Protein AF-A0A133YTW5-F1 (afdb_monomer_lite)

Foldseek 3Di:
DDDDDDDDDDDPPDPPPCDLVNQLQVQLVVPPFAKDCPDPDGWDWDDDQFKIKTAWIWGNWSSDTDTDHGIDIDGHHPDAWKWWKWKWFADPVDIDIDIDIDRDPDWDPDNPNPPDGMGMDTDDTDGDCVVVVVVVVVVVVVVVVVVVVVVVVVVVVVVVVVVVVVVVVVVVVVVVVVVVVVVVVPDVVVVVVVVVVVVVVVVVVVVVVVVVVVVVVVVVVVVVVVVVVVVVVVVVVVVVVVVVVVPDPPPDDDPDDDDDFDWDWDFDQDPNDTDIDTDGPVVVVVVVVVPVPD

Radius of gyration: 87.46 Å; chains: 1; bounding box: 164×57×225 Å

Secondary structure (DSSP, 8-state):
-PPPP------TT------HHHHHHHHHHHS-SEE-SSSSS--EEEE-SSEEEEEEEEEEETTEEEEEEEEEEEE----S-EEEEEEEE--SS--EEEEEEES-----B--TTTT--EEEEEEEEE--THHHHHHHHHHHHHHHHHHHHHHHHHHHHHHHHHHHHHHHHHHHHHHHHHHHHHHHH--HHHHHHHHHHHHHHHHHHHHHHHHHHHHHHHHHHHHHHHHHHHHHHHHHHHHHHHHHHHT--S-S---S-SPS-PPEEEEEEETTEEEEEEE-HHHHHHHHHHTS--

Sequence (294 aa):
MALQPINIKVTDDVENYITAEMDAKIYSQLVSEGIAKDVGNACKVVIGENDIKIQNGLFNIGGYFASIKDFHSISKPVQNDFFVKAKFVKGVSQDEFTIYTDTNKDLVQQDLFNGGTIRELLIAEVRNKNEVTMKSVNLSLAEIRNALQSILEVENQRVKAEKERIEKEIERQKKIAEFDKLVKSFDGTKISQRLDDLKTDLRNDLDYLKKDLSDSIQSKMGDLETCFYKDLGTQETKLLALIGELCSDGTKPLDRPLGDDPTYYSLRKVDGKLCIINGTINELKEFTKTQQGG

Structure (mmCIF, N/CA/C/O backbone):
data_AF-A0A133YTW5-F1
#
_entry.id   AF-A0A133YTW5-F1
#
loop_
_atom_site.group_PDB
_atom_site.id
_atom_site.type_symbol
_atom_site.label_atom_id
_atom_site.label_alt_id
_atom_site.label_comp_id
_atom_site.label_asym_id
_atom_site.label_entity_id
_atom_site.label_seq_id
_atom_site.pdbx_PDB_ins_code
_atom_site.Cartn_x
_atom_site.Cartn_y
_atom_site.Cartn_z
_atom_site.occupancy
_atom_site.B_iso_or_equiv
_atom_site.auth_seq_id
_atom_site.auth_comp_id
_atom_site.auth_asym_id
_atom_site.auth_atom_id
_atom_site.pdbx_PDB_model_num
ATOM 1 N N . MET A 1 1 ? 22.720 -13.153 -90.777 1.00 42.84 1 MET A N 1
ATOM 2 C CA . MET A 1 1 ? 23.401 -11.962 -90.223 1.00 42.84 1 MET A CA 1
ATOM 3 C C . MET A 1 1 ? 24.779 -12.398 -89.763 1.00 42.84 1 MET A C 1
ATOM 5 O O . MET A 1 1 ? 24.852 -13.289 -88.930 1.00 42.84 1 MET A O 1
ATOM 9 N N . ALA A 1 2 ? 25.844 -11.867 -90.362 1.00 45.94 2 ALA A N 1
ATOM 10 C CA . ALA A 1 2 ? 27.210 -12.143 -89.920 1.00 45.94 2 ALA A CA 1
ATOM 11 C C . ALA A 1 2 ? 27.571 -11.169 -88.789 1.00 45.94 2 ALA A C 1
ATOM 13 O O . ALA A 1 2 ? 27.306 -9.974 -88.912 1.00 45.94 2 ALA A O 1
ATOM 14 N N . LEU A 1 3 ? 28.131 -11.678 -87.690 1.00 48.25 3 LEU A N 1
ATOM 15 C CA . LEU A 1 3 ? 28.648 -10.848 -86.602 1.00 48.25 3 LEU A CA 1
ATOM 16 C C . LEU A 1 3 ? 29.897 -10.112 -87.097 1.00 48.25 3 LEU A C 1
ATOM 18 O O . LEU A 1 3 ? 30.825 -10.742 -87.605 1.00 48.25 3 LEU A O 1
ATOM 22 N N . GLN A 1 4 ? 29.909 -8.785 -86.971 1.00 56.75 4 GLN A N 1
ATOM 23 C CA . GLN A 1 4 ? 31.112 -8.002 -87.235 1.00 56.75 4 GLN A CA 1
ATOM 24 C C . GLN A 1 4 ? 32.146 -8.235 -86.120 1.00 56.75 4 GLN A C 1
ATOM 26 O O . GLN A 1 4 ? 31.764 -8.286 -84.948 1.00 56.75 4 GLN A O 1
ATOM 31 N N . PRO A 1 5 ? 33.445 -8.350 -86.448 1.00 52.72 5 PRO A N 1
ATOM 32 C CA . PRO A 1 5 ? 34.494 -8.440 -85.441 1.00 52.72 5 PRO A CA 1
ATOM 33 C C . PRO A 1 5 ? 34.593 -7.138 -84.639 1.00 52.72 5 PRO A C 1
ATOM 35 O O . PRO A 1 5 ? 34.591 -6.047 -85.211 1.00 52.72 5 PRO A O 1
ATOM 38 N N . ILE A 1 6 ? 34.728 -7.253 -83.318 1.00 61.75 6 ILE A N 1
ATOM 39 C CA . ILE A 1 6 ? 35.086 -6.124 -82.455 1.00 61.75 6 ILE A CA 1
ATOM 40 C C . ILE A 1 6 ? 36.594 -5.905 -82.597 1.00 61.75 6 ILE A C 1
ATOM 42 O O . ILE A 1 6 ? 37.389 -6.731 -82.155 1.00 61.75 6 ILE A O 1
ATOM 46 N N . ASN A 1 7 ? 36.992 -4.789 -83.207 1.00 55.97 7 ASN A N 1
ATOM 47 C CA . ASN A 1 7 ? 38.388 -4.358 -83.216 1.00 55.97 7 ASN A CA 1
ATOM 48 C C . ASN A 1 7 ? 38.725 -3.729 -81.861 1.00 55.97 7 ASN A C 1
ATOM 50 O O . ASN A 1 7 ? 38.363 -2.584 -81.590 1.00 55.97 7 ASN A O 1
ATOM 54 N N . ILE A 1 8 ? 39.422 -4.483 -81.012 1.00 62.38 8 ILE A N 1
ATOM 55 C CA . ILE A 1 8 ? 39.991 -3.966 -79.767 1.00 62.38 8 ILE A CA 1
ATOM 56 C C . ILE A 1 8 ? 41.317 -3.296 -80.116 1.00 62.38 8 ILE A C 1
ATOM 58 O O . ILE A 1 8 ? 42.261 -3.948 -80.558 1.00 62.38 8 ILE A O 1
ATOM 62 N N . LYS A 1 9 ? 41.380 -1.976 -79.939 1.00 53.06 9 LYS A N 1
ATOM 63 C CA . LYS A 1 9 ? 42.610 -1.204 -80.101 1.00 53.06 9 LYS A CA 1
ATOM 64 C C . LYS A 1 9 ? 43.413 -1.339 -78.807 1.00 53.06 9 LYS A C 1
ATOM 66 O O . LYS 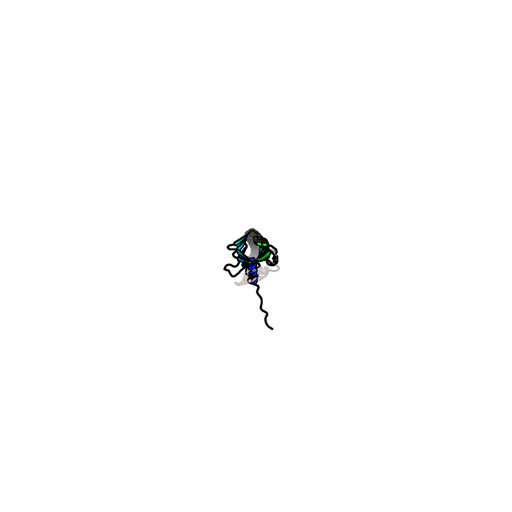A 1 9 ? 43.109 -0.663 -77.830 1.00 53.06 9 LYS A O 1
ATOM 71 N N . VAL A 1 10 ? 44.392 -2.237 -78.786 1.00 56.09 10 VAL A N 1
ATOM 72 C CA . VAL A 1 10 ? 45.402 -2.265 -77.723 1.00 56.09 10 VAL A CA 1
ATOM 73 C C . VAL A 1 10 ? 46.500 -1.302 -78.160 1.00 56.09 10 VAL A C 1
ATOM 75 O O . VAL A 1 10 ? 47.104 -1.485 -79.211 1.00 56.09 10 VAL A O 1
ATOM 78 N N . THR A 1 11 ? 46.666 -0.200 -77.436 1.00 52.97 11 THR A N 1
ATOM 79 C CA . THR A 1 11 ? 47.806 0.705 -77.611 1.00 52.97 11 THR A CA 1
ATOM 80 C C . THR A 1 11 ? 48.983 0.146 -76.826 1.00 52.97 11 THR A C 1
ATOM 82 O O . THR A 1 11 ? 48.873 0.004 -75.611 1.00 52.97 11 THR A O 1
ATOM 85 N N . ASP A 1 12 ? 50.087 -0.144 -77.511 1.00 50.53 12 ASP A N 1
ATOM 86 C CA . ASP A 1 12 ? 51.249 -0.878 -76.982 1.00 50.53 12 ASP A CA 1
ATOM 87 C C . ASP A 1 12 ? 52.116 -0.108 -75.955 1.00 50.53 12 ASP A C 1
ATOM 89 O O . ASP A 1 12 ? 53.162 -0.608 -75.565 1.00 50.53 12 ASP A O 1
ATOM 93 N N . ASP A 1 13 ? 51.687 1.062 -75.465 1.00 50.12 13 ASP A N 1
ATOM 94 C CA . ASP A 1 13 ? 52.519 1.967 -74.642 1.00 50.12 13 ASP A CA 1
ATOM 95 C C . ASP A 1 13 ? 51.824 2.522 -73.383 1.00 50.12 13 ASP A C 1
ATOM 97 O O . ASP A 1 13 ? 52.179 3.583 -72.870 1.00 50.12 13 ASP A O 1
ATOM 101 N N . VAL A 1 14 ? 50.822 1.826 -72.843 1.00 54.28 14 VAL A N 1
ATOM 102 C CA . VAL A 1 14 ? 50.239 2.209 -71.548 1.00 54.28 14 VAL A CA 1
ATOM 103 C C . VAL A 1 14 ? 50.450 1.064 -70.574 1.00 54.28 14 VAL A C 1
ATOM 105 O O . VAL A 1 14 ? 49.733 0.066 -70.607 1.00 54.28 14 VAL A O 1
ATOM 108 N N . GLU A 1 15 ? 51.440 1.204 -69.691 1.00 50.28 15 GLU A N 1
ATOM 109 C CA . GLU A 1 15 ? 51.402 0.505 -68.409 1.00 50.28 15 GLU A CA 1
ATOM 110 C C . GLU A 1 15 ? 50.021 0.785 -67.811 1.00 50.28 15 GLU A C 1
ATOM 112 O O . GLU A 1 15 ? 49.687 1.929 -67.501 1.00 50.28 15 GLU A O 1
ATOM 117 N N . ASN A 1 16 ? 49.166 -0.237 -67.755 1.00 58.00 16 ASN A N 1
ATOM 118 C CA . ASN A 1 16 ? 47.818 -0.121 -67.215 1.00 58.00 16 ASN A CA 1
ATOM 119 C C . ASN A 1 16 ? 47.924 0.128 -65.707 1.00 58.00 16 ASN A C 1
ATOM 121 O O . ASN A 1 16 ? 47.830 -0.799 -64.902 1.00 58.00 16 ASN A O 1
ATOM 125 N N . TYR A 1 17 ? 48.153 1.379 -65.320 1.00 66.69 17 TYR A N 1
ATOM 126 C CA . TYR A 1 17 ? 48.100 1.803 -63.934 1.00 66.69 17 TYR A CA 1
ATOM 127 C C . TYR A 1 17 ? 46.646 1.735 -63.484 1.00 66.69 17 TYR A C 1
ATOM 129 O O . TYR A 1 17 ? 45.836 2.611 -63.786 1.00 66.69 17 TYR A O 1
ATOM 137 N N . ILE A 1 18 ? 46.312 0.665 -62.771 1.00 71.56 18 ILE A N 1
ATOM 138 C CA . ILE A 1 18 ? 45.059 0.584 -62.036 1.00 71.56 18 ILE A CA 1
ATOM 139 C C . ILE A 1 18 ? 45.144 1.623 -60.917 1.00 71.56 18 ILE A C 1
ATOM 141 O O . ILE A 1 18 ? 45.989 1.530 -60.025 1.00 71.56 18 ILE A O 1
ATOM 145 N N . THR A 1 19 ? 44.307 2.654 -60.997 1.00 81.62 19 THR A N 1
ATOM 146 C CA . THR A 1 19 ? 44.201 3.658 -59.936 1.00 81.62 19 THR A CA 1
ATOM 147 C C . THR A 1 19 ? 43.255 3.164 -58.842 1.00 81.62 19 THR A C 1
ATOM 149 O O . THR A 1 19 ? 42.349 2.373 -59.103 1.00 81.62 19 THR A O 1
ATOM 152 N N . ALA A 1 20 ? 43.401 3.688 -57.622 1.00 81.94 20 ALA A N 1
ATOM 153 C CA . ALA A 1 20 ? 42.483 3.378 -56.522 1.00 81.94 20 ALA A CA 1
ATOM 154 C C . ALA A 1 20 ? 41.012 3.696 -56.866 1.00 81.94 20 ALA A C 1
ATOM 156 O O . ALA A 1 20 ? 40.104 3.006 -56.415 1.00 81.94 20 ALA A O 1
ATOM 157 N N . GLU A 1 21 ? 40.769 4.707 -57.707 1.00 85.81 21 GLU A N 1
ATOM 158 C CA . GLU A 1 21 ? 39.431 5.028 -58.212 1.00 85.81 21 GLU A CA 1
ATOM 159 C C . GLU A 1 21 ? 38.907 3.981 -59.205 1.00 85.81 21 GLU A C 1
ATOM 161 O O . GLU A 1 21 ? 37.727 3.633 -59.157 1.00 85.81 21 GLU A O 1
ATOM 166 N N . MET A 1 22 ? 39.762 3.457 -60.091 1.00 86.12 22 MET A N 1
ATOM 167 C CA . MET A 1 22 ? 39.382 2.371 -61.001 1.00 86.12 22 MET A CA 1
ATOM 168 C C . MET A 1 22 ? 39.031 1.100 -60.220 1.00 86.12 22 MET A C 1
ATOM 170 O O . MET A 1 22 ? 37.996 0.493 -60.500 1.00 86.12 22 MET A O 1
ATOM 174 N N . ASP A 1 23 ? 39.824 0.752 -59.203 1.00 87.75 23 ASP A N 1
ATOM 175 C CA . ASP A 1 23 ? 39.527 -0.362 -58.297 1.00 87.75 23 ASP A CA 1
ATOM 176 C C . ASP A 1 23 ? 38.215 -0.140 -57.543 1.00 87.75 23 ASP A C 1
ATOM 178 O O . ASP A 1 23 ? 37.337 -1.004 -57.568 1.00 87.75 23 ASP A O 1
ATOM 182 N N . ALA A 1 24 ? 38.029 1.032 -56.930 1.00 89.06 24 ALA A N 1
ATOM 183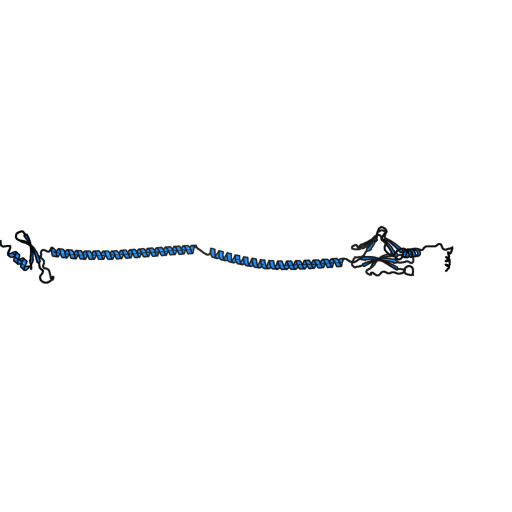 C CA . ALA A 1 24 ? 36.790 1.361 -56.231 1.00 89.06 24 ALA A CA 1
ATOM 184 C C . ALA A 1 24 ? 35.576 1.263 -57.167 1.00 89.06 24 ALA A C 1
ATOM 186 O O . ALA A 1 24 ? 34.543 0.712 -56.789 1.00 89.06 24 ALA A O 1
ATOM 187 N N . LYS A 1 25 ? 35.697 1.713 -58.422 1.00 89.50 25 LYS A N 1
ATOM 188 C CA . LYS A 1 25 ? 34.620 1.599 -59.412 1.00 89.50 25 LYS A CA 1
ATOM 189 C C . LYS A 1 25 ? 34.280 0.145 -59.718 1.00 89.50 25 LYS A C 1
ATOM 191 O O . LYS A 1 25 ? 33.097 -0.191 -59.764 1.00 89.50 25 LYS A O 1
ATOM 196 N N . ILE A 1 26 ? 35.282 -0.718 -59.871 1.00 88.94 26 ILE A N 1
ATOM 197 C CA . ILE A 1 26 ? 35.076 -2.160 -60.053 1.00 88.94 26 ILE A CA 1
ATOM 198 C C . ILE A 1 26 ? 34.385 -2.750 -58.816 1.00 88.94 26 ILE A C 1
ATOM 200 O O . ILE A 1 26 ? 33.342 -3.393 -58.940 1.00 88.94 26 ILE A O 1
ATOM 204 N N . TYR A 1 27 ? 34.886 -2.471 -57.611 1.00 88.81 27 TYR A N 1
ATOM 205 C CA . TYR A 1 27 ? 34.281 -2.971 -56.375 1.00 88.81 27 TYR A CA 1
ATOM 206 C C . TYR A 1 27 ? 32.857 -2.467 -56.154 1.00 88.81 27 TYR A C 1
ATOM 208 O O . TYR A 1 27 ? 32.027 -3.231 -55.669 1.00 88.81 27 TYR A O 1
ATOM 216 N N . SER A 1 28 ? 32.536 -1.239 -56.566 1.00 88.62 28 SER A N 1
ATOM 217 C CA . SER A 1 28 ? 31.175 -0.693 -56.482 1.00 88.62 28 SER A CA 1
ATOM 218 C C . SER A 1 28 ? 30.156 -1.494 -57.306 1.00 88.62 28 SER A C 1
ATOM 220 O O . SER A 1 28 ? 28.967 -1.490 -56.994 1.00 88.62 28 SER A O 1
ATOM 222 N N . GLN A 1 29 ? 30.622 -2.202 -58.343 1.00 88.44 29 GLN A N 1
ATOM 223 C CA . GLN A 1 29 ? 29.804 -3.069 -59.194 1.00 88.44 29 GLN A CA 1
ATOM 224 C C . GLN A 1 29 ? 29.743 -4.512 -58.679 1.00 88.44 29 GLN A C 1
ATOM 226 O O . GLN A 1 29 ? 28.778 -5.219 -58.961 1.00 88.44 29 GLN A O 1
ATOM 231 N N . LEU A 1 30 ? 30.768 -4.955 -57.945 1.00 86.94 30 LEU A N 1
ATOM 232 C CA . LEU A 1 30 ? 30.897 -6.334 -57.465 1.00 86.94 30 LEU A CA 1
ATOM 233 C C . LEU A 1 30 ? 30.345 -6.537 -56.050 1.00 86.94 30 LEU A C 1
ATOM 235 O O . LEU A 1 30 ? 29.867 -7.623 -55.727 1.00 86.94 30 LEU A O 1
ATOM 239 N N . VAL A 1 31 ? 30.431 -5.516 -55.198 1.00 85.31 31 VAL A N 1
ATOM 240 C CA . VAL A 1 31 ? 30.104 -5.594 -53.773 1.00 85.31 31 VAL A CA 1
ATOM 241 C C . VAL A 1 31 ? 29.104 -4.502 -53.431 1.00 85.31 31 VAL A C 1
ATOM 243 O O . VAL A 1 31 ? 29.346 -3.319 -53.665 1.00 85.31 31 VAL A O 1
ATOM 246 N N . SER A 1 32 ? 27.982 -4.893 -52.827 1.00 86.56 32 SER A N 1
ATOM 247 C CA . SER A 1 32 ? 26.992 -3.933 -52.345 1.00 86.56 32 SER A CA 1
ATOM 248 C C . SER A 1 32 ? 27.592 -2.993 -51.299 1.00 86.56 32 SER A C 1
ATOM 250 O O . SER A 1 32 ? 28.393 -3.400 -50.453 1.00 86.56 32 SER A O 1
ATOM 252 N N . GLU A 1 33 ? 27.175 -1.730 -51.350 1.00 89.12 33 GLU A N 1
ATOM 253 C CA . GLU A 1 33 ? 27.491 -0.748 -50.317 1.00 89.12 33 GLU A CA 1
ATOM 254 C C . GLU A 1 33 ? 26.951 -1.214 -48.960 1.00 89.12 33 GLU A C 1
ATOM 256 O O . GLU A 1 33 ? 25.847 -1.762 -48.868 1.00 89.12 33 GLU A O 1
ATOM 261 N N . GLY A 1 34 ? 27.725 -1.000 -47.899 1.00 87.62 34 GLY A N 1
ATOM 262 C CA . GLY A 1 34 ? 27.326 -1.390 -46.558 1.00 87.62 34 GLY A CA 1
ATOM 263 C C . GLY A 1 34 ? 28.486 -1.820 -45.679 1.00 87.62 34 GLY A C 1
ATOM 264 O O . GLY A 1 34 ? 29.660 -1.610 -45.977 1.00 87.62 34 GLY A O 1
ATOM 265 N N . ILE A 1 35 ? 28.130 -2.430 -44.555 1.00 85.19 35 ILE A N 1
ATOM 266 C CA . ILE A 1 35 ? 29.090 -2.940 -43.584 1.00 85.19 35 ILE A CA 1
ATOM 267 C C . ILE A 1 35 ? 29.199 -4.447 -43.777 1.00 85.19 35 ILE A C 1
ATOM 269 O O . ILE A 1 35 ? 28.184 -5.147 -43.713 1.00 85.19 35 ILE A O 1
ATOM 273 N N . ALA A 1 36 ? 30.412 -4.946 -44.014 1.00 77.19 36 ALA A N 1
ATOM 274 C CA . ALA A 1 36 ? 30.642 -6.371 -44.210 1.00 77.19 36 ALA A CA 1
ATOM 275 C C . ALA A 1 36 ? 30.258 -7.147 -42.938 1.00 77.19 36 ALA A C 1
ATOM 277 O O . ALA A 1 36 ? 30.745 -6.847 -41.846 1.00 77.19 36 ALA A O 1
ATOM 278 N N . LYS A 1 37 ? 29.363 -8.132 -43.078 1.00 64.94 37 LYS A N 1
ATOM 279 C CA . LYS A 1 37 ? 28.809 -8.902 -41.949 1.00 64.94 37 LYS A CA 1
ATOM 280 C C . LYS A 1 37 ? 29.533 -10.228 -41.692 1.00 64.94 37 LYS A C 1
ATOM 282 O O . LYS A 1 37 ? 29.490 -10.713 -40.567 1.00 64.94 37 LYS A O 1
ATOM 287 N N . ASP A 1 38 ? 30.243 -10.759 -42.690 1.00 55.91 38 ASP A N 1
ATOM 288 C CA . ASP A 1 38 ? 30.748 -12.143 -42.682 1.00 55.91 38 ASP A CA 1
ATOM 289 C C . ASP A 1 38 ? 32.245 -12.283 -42.342 1.00 55.91 38 ASP A C 1
ATOM 291 O O . ASP A 1 38 ? 32.781 -13.388 -42.312 1.00 55.91 38 ASP A O 1
ATOM 295 N N . VAL A 1 39 ? 32.942 -11.181 -42.038 1.00 53.69 39 VAL A N 1
ATOM 296 C CA . VAL A 1 39 ? 34.390 -11.185 -41.750 1.00 53.69 39 VAL A CA 1
ATOM 297 C C . VAL A 1 39 ? 34.651 -11.181 -40.239 1.00 53.69 39 VAL A C 1
ATOM 299 O O . VAL A 1 39 ? 35.172 -10.219 -39.689 1.00 53.69 39 VAL A O 1
ATOM 302 N N . GLY A 1 40 ? 34.237 -12.242 -39.539 1.00 50.25 40 GLY A N 1
ATOM 303 C CA . GLY A 1 40 ? 34.663 -12.576 -38.164 1.00 50.25 40 GLY A CA 1
ATOM 304 C C . GLY A 1 40 ? 34.257 -11.633 -37.016 1.00 50.25 40 GLY A C 1
ATOM 305 O O . GLY A 1 40 ? 34.235 -12.077 -35.875 1.00 50.25 40 GLY A O 1
ATOM 306 N N . ASN A 1 41 ? 33.898 -10.376 -37.284 1.00 53.91 41 ASN A N 1
ATOM 307 C CA . ASN A 1 41 ? 33.417 -9.385 -36.325 1.00 53.91 41 ASN A CA 1
ATOM 308 C C . ASN A 1 41 ? 32.453 -8.430 -37.045 1.00 53.91 41 ASN A C 1
ATOM 310 O O . ASN A 1 41 ? 32.884 -7.514 -37.742 1.00 53.91 41 ASN A O 1
ATOM 314 N N . ALA A 1 42 ? 31.144 -8.639 -36.901 1.00 63.22 42 ALA A N 1
ATOM 315 C CA . ALA A 1 42 ? 30.166 -7.670 -37.383 1.00 63.22 42 ALA A CA 1
ATOM 316 C C . ALA A 1 42 ? 30.315 -6.352 -36.601 1.00 63.22 42 ALA A C 1
ATOM 318 O O . ALA A 1 42 ? 30.425 -6.375 -35.372 1.00 63.22 42 ALA A O 1
ATOM 319 N N . CYS A 1 43 ? 30.280 -5.215 -37.305 1.00 75.00 43 CYS A N 1
ATOM 320 C CA . CYS A 1 43 ? 30.360 -3.889 -36.691 1.00 75.00 43 CYS A CA 1
ATOM 321 C C . CYS A 1 43 ? 29.336 -3.743 -35.568 1.00 75.00 43 CYS A C 1
ATOM 323 O O . CYS A 1 43 ? 28.126 -3.848 -35.791 1.00 75.00 43 CYS A O 1
ATOM 325 N N . LYS A 1 44 ? 29.827 -3.463 -34.359 1.00 81.50 44 LYS A N 1
ATOM 326 C CA . LYS A 1 44 ? 28.996 -3.304 -33.166 1.00 81.50 44 LYS A CA 1
ATOM 327 C C . LYS A 1 44 ? 29.065 -1.870 -32.672 1.00 81.50 44 LYS A C 1
ATOM 329 O O . LYS A 1 44 ? 30.141 -1.364 -32.370 1.00 81.50 44 LYS A O 1
ATOM 334 N N . VAL A 1 45 ? 27.901 -1.243 -32.536 1.00 82.94 45 VAL A N 1
ATOM 335 C CA . VAL A 1 45 ? 27.761 0.062 -31.884 1.00 82.94 45 VAL A CA 1
ATOM 336 C C . VAL A 1 45 ? 27.375 -0.165 -30.424 1.00 82.94 45 VAL A C 1
ATOM 338 O O . VAL A 1 45 ? 26.352 -0.785 -30.132 1.00 82.94 45 VAL A O 1
ATOM 341 N N . VAL A 1 46 ? 28.208 0.312 -29.503 1.00 84.06 46 VAL A N 1
ATOM 342 C CA . VAL A 1 46 ? 27.999 0.256 -28.053 1.00 84.06 46 VAL A CA 1
ATOM 343 C C . VAL A 1 46 ? 27.788 1.675 -27.548 1.00 84.06 46 VAL A C 1
ATOM 345 O O . VAL A 1 46 ? 28.631 2.540 -27.760 1.00 84.06 46 VAL A O 1
ATOM 348 N N . ILE A 1 47 ? 26.664 1.904 -26.878 1.00 79.38 47 ILE A N 1
ATOM 349 C CA . ILE A 1 47 ? 26.301 3.208 -26.321 1.00 79.38 47 ILE A CA 1
ATOM 350 C C . ILE A 1 47 ? 26.650 3.180 -24.832 1.00 79.38 47 ILE A C 1
ATOM 352 O O . ILE A 1 47 ? 26.040 2.428 -24.070 1.00 79.38 47 ILE A O 1
ATOM 356 N N . GLY A 1 48 ? 27.672 3.938 -24.448 1.00 73.25 48 GLY A N 1
ATOM 357 C CA . GLY A 1 48 ? 28.024 4.225 -23.062 1.00 73.25 48 GLY A CA 1
ATOM 358 C C . GLY A 1 48 ? 27.282 5.454 -22.536 1.00 73.25 48 GLY A C 1
ATOM 359 O O . GLY A 1 48 ? 26.501 6.083 -23.244 1.00 73.25 48 GLY A O 1
ATOM 360 N N . GLU A 1 49 ? 27.530 5.804 -21.276 1.00 71.25 49 GLU A N 1
ATOM 361 C CA . GLU A 1 49 ? 26.905 6.965 -20.625 1.00 71.25 49 GLU A CA 1
ATOM 362 C C . GLU A 1 49 ? 27.349 8.298 -21.258 1.00 71.25 49 GLU A C 1
ATOM 364 O O . GLU A 1 49 ? 26.542 9.209 -21.429 1.00 71.25 49 GLU A O 1
ATOM 369 N N . ASN A 1 50 ? 28.622 8.382 -21.662 1.00 76.31 50 ASN A N 1
ATOM 370 C CA . ASN A 1 50 ? 29.244 9.602 -22.190 1.00 76.31 50 ASN A CA 1
ATOM 371 C C . ASN A 1 50 ? 29.912 9.414 -23.561 1.00 76.31 50 ASN A C 1
ATOM 373 O O . ASN A 1 50 ? 30.434 10.373 -24.134 1.00 76.31 50 ASN A O 1
ATOM 377 N N . ASP A 1 51 ? 29.940 8.189 -24.081 1.00 83.94 51 ASP A N 1
ATOM 378 C CA . ASP A 1 51 ? 30.615 7.867 -25.328 1.00 83.94 51 ASP A CA 1
ATOM 379 C C 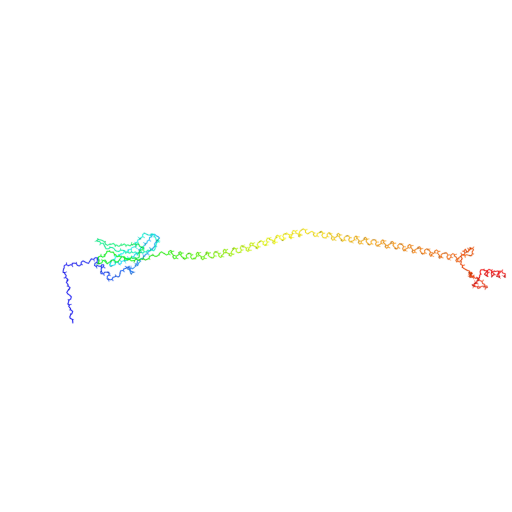. ASP A 1 51 ? 29.879 6.803 -26.143 1.00 83.94 51 ASP A C 1
ATOM 381 O O . ASP A 1 51 ? 29.098 6.000 -25.636 1.00 83.94 51 ASP A O 1
ATOM 385 N N . ILE A 1 52 ? 30.127 6.806 -27.449 1.00 85.69 52 ILE A N 1
ATOM 386 C CA . ILE A 1 52 ? 29.639 5.788 -28.377 1.00 85.69 52 ILE A CA 1
ATOM 387 C C . ILE A 1 52 ? 30.856 5.096 -28.964 1.00 85.69 52 ILE A C 1
ATOM 389 O O . ILE A 1 52 ? 31.700 5.746 -29.577 1.00 85.69 52 ILE A O 1
ATOM 393 N N . LYS A 1 53 ? 30.934 3.776 -28.803 1.00 88.56 53 LYS A N 1
ATOM 394 C CA . LYS A 1 53 ? 32.031 2.956 -29.317 1.00 88.56 53 LYS A CA 1
ATOM 395 C C . LYS A 1 53 ? 31.562 2.151 -30.519 1.00 88.56 53 LYS A C 1
ATOM 397 O O . LYS A 1 53 ? 30.635 1.352 -30.404 1.00 88.56 53 LYS A O 1
ATOM 402 N N . ILE A 1 54 ? 32.225 2.328 -31.655 1.00 87.75 54 ILE A N 1
ATOM 403 C CA . ILE A 1 54 ? 32.060 1.496 -32.849 1.00 87.75 54 ILE A CA 1
ATOM 404 C C . ILE A 1 54 ? 33.212 0.492 -32.877 1.00 87.75 54 ILE A C 1
ATOM 406 O O . ILE A 1 54 ? 34.364 0.889 -33.029 1.00 87.75 54 ILE A O 1
ATOM 410 N N . GLN A 1 55 ? 32.912 -0.790 -32.690 1.00 84.38 55 GLN A N 1
ATOM 411 C CA . GLN A 1 55 ? 33.894 -1.879 -32.668 1.00 84.38 55 GLN A CA 1
ATOM 412 C C . GLN A 1 55 ? 33.943 -2.586 -34.022 1.00 84.38 55 GLN A C 1
ATOM 414 O O . GLN A 1 55 ? 32.882 -2.815 -34.602 1.00 84.38 55 GLN A O 1
ATOM 419 N N . ASN A 1 56 ? 35.155 -2.959 -34.453 1.00 77.38 56 ASN A N 1
ATOM 420 C CA . ASN A 1 56 ? 35.474 -3.888 -35.547 1.00 77.38 56 ASN A CA 1
ATOM 421 C C . ASN A 1 56 ? 34.508 -3.873 -36.743 1.00 77.38 56 ASN A C 1
ATOM 423 O O . ASN A 1 56 ? 33.488 -4.554 -36.729 1.00 77.38 56 ASN A O 1
ATOM 427 N N . GLY A 1 57 ? 34.853 -3.153 -37.813 1.00 80.88 57 GLY A N 1
ATOM 428 C CA . GLY A 1 57 ? 34.011 -3.095 -39.010 1.00 80.88 57 GLY A CA 1
ATOM 429 C C . GLY A 1 57 ? 34.792 -2.789 -40.279 1.00 80.88 57 GLY A C 1
ATOM 430 O O . GLY A 1 57 ? 35.704 -1.965 -40.257 1.00 80.88 57 GLY A O 1
ATOM 431 N N . LEU A 1 58 ? 34.412 -3.448 -41.376 1.00 87.00 58 LEU A N 1
ATOM 432 C CA . LEU A 1 58 ? 34.836 -3.119 -42.736 1.00 87.00 58 LEU A CA 1
ATOM 433 C C . LEU A 1 58 ? 33.659 -2.448 -43.455 1.00 87.00 58 LEU A C 1
ATOM 435 O O . LEU A 1 58 ? 32.598 -3.053 -43.623 1.00 87.00 58 LEU A O 1
ATOM 439 N N . PHE A 1 59 ? 33.850 -1.198 -43.852 1.00 88.81 59 PHE A N 1
ATOM 440 C CA . PHE A 1 59 ? 32.848 -0.346 -44.480 1.00 88.81 59 PHE A CA 1
ATOM 441 C C . PHE A 1 59 ? 33.154 -0.246 -45.970 1.00 88.81 59 PHE A C 1
ATOM 443 O O . PHE A 1 59 ? 34.252 0.169 -46.323 1.00 88.81 59 PHE A O 1
ATOM 450 N N . ASN A 1 60 ? 32.193 -0.606 -46.818 1.00 90.94 60 ASN A N 1
ATOM 451 C CA . ASN A 1 60 ? 32.207 -0.325 -48.249 1.00 90.94 60 ASN A CA 1
ATOM 452 C C . ASN A 1 60 ? 31.290 0.875 -48.509 1.00 90.94 60 ASN A C 1
ATOM 454 O O . ASN A 1 60 ? 30.073 0.746 -48.352 1.00 90.94 60 ASN A O 1
ATOM 458 N N . ILE A 1 61 ? 31.860 2.019 -48.896 1.00 92.50 61 ILE A N 1
ATOM 459 C CA . ILE A 1 61 ? 31.123 3.235 -49.264 1.00 92.50 61 ILE A CA 1
ATOM 460 C C . ILE A 1 61 ? 31.410 3.540 -50.733 1.00 92.50 61 ILE A C 1
ATOM 462 O O . ILE A 1 61 ? 32.478 4.038 -51.081 1.00 92.50 61 ILE A O 1
ATOM 466 N N . GLY A 1 62 ? 30.464 3.208 -51.614 1.00 89.44 62 GLY A N 1
ATOM 467 C CA . GLY A 1 62 ? 30.599 3.445 -53.053 1.00 89.44 62 GLY A CA 1
ATOM 468 C C . GLY A 1 62 ? 31.801 2.752 -53.710 1.00 89.44 62 GLY A C 1
ATOM 469 O O . GLY A 1 62 ? 32.294 3.264 -54.707 1.00 89.44 62 GLY A O 1
ATOM 470 N N . GLY A 1 63 ? 32.284 1.629 -53.165 1.00 89.88 63 GLY A N 1
ATOM 471 C CA . GLY A 1 63 ? 33.457 0.895 -53.655 1.00 89.88 63 GLY A CA 1
ATOM 472 C C . GLY A 1 63 ? 34.759 1.179 -52.899 1.00 89.88 63 GLY A C 1
ATOM 473 O O . GLY A 1 63 ? 35.728 0.440 -53.062 1.00 89.88 63 GLY A O 1
ATOM 474 N N . TYR A 1 64 ? 34.784 2.208 -52.047 1.00 91.56 64 TYR A N 1
ATOM 475 C CA . TYR A 1 64 ? 35.919 2.517 -51.179 1.00 91.56 64 TYR A CA 1
ATOM 476 C C . TYR A 1 64 ? 35.794 1.785 -49.845 1.00 91.56 64 TYR A C 1
ATOM 478 O O . TYR A 1 64 ? 34.738 1.810 -49.207 1.00 91.56 64 TYR A O 1
ATOM 486 N N . PHE A 1 65 ? 36.889 1.160 -49.409 1.00 89.00 65 PHE A N 1
ATOM 487 C CA . PHE A 1 65 ? 36.920 0.368 -48.185 1.00 89.00 65 PHE A CA 1
ATOM 488 C C . PHE A 1 65 ? 37.639 1.090 -47.048 1.00 89.00 65 PHE A C 1
ATOM 490 O O . PHE A 1 65 ? 38.768 1.552 -47.202 1.00 89.00 65 PHE A O 1
ATOM 497 N N . ALA A 1 66 ? 37.013 1.106 -45.875 1.00 87.81 66 ALA A N 1
ATOM 498 C CA . ALA A 1 66 ? 37.626 1.551 -44.629 1.00 87.81 66 ALA A CA 1
ATOM 499 C C . ALA A 1 66 ? 37.469 0.477 -43.552 1.00 87.81 66 ALA A C 1
ATOM 501 O O . ALA A 1 66 ? 36.431 -0.176 -43.469 1.00 87.81 66 ALA A O 1
ATOM 502 N N . SER A 1 67 ? 38.485 0.296 -42.708 1.00 86.00 67 SER A N 1
ATOM 503 C CA . SER A 1 67 ? 38.459 -0.699 -41.630 1.00 86.00 67 SER A CA 1
ATOM 504 C C . SER A 1 67 ? 38.713 -0.071 -40.264 1.00 86.00 67 SER A C 1
ATOM 506 O O . SER A 1 67 ? 39.681 0.671 -40.102 1.00 86.00 67 SER A O 1
ATOM 508 N N . ILE A 1 68 ? 37.924 -0.460 -39.264 1.00 83.81 68 ILE A N 1
ATOM 509 C CA . ILE A 1 68 ? 38.219 -0.240 -37.842 1.00 83.81 68 ILE A CA 1
ATOM 510 C C . ILE A 1 68 ? 38.774 -1.543 -37.271 1.00 83.81 68 ILE A C 1
ATOM 512 O O . ILE A 1 68 ? 38.089 -2.563 -37.330 1.00 83.81 68 ILE A O 1
ATOM 516 N N . LYS A 1 69 ? 40.000 -1.505 -36.731 1.00 70.69 69 LYS A N 1
ATOM 517 C CA . LYS A 1 69 ? 40.702 -2.689 -36.201 1.00 70.69 69 LYS A CA 1
ATOM 518 C C . LYS A 1 69 ? 40.452 -2.977 -34.715 1.00 70.69 69 LYS A C 1
ATOM 520 O O . LYS A 1 69 ? 40.552 -4.134 -34.338 1.00 70.69 69 LYS A O 1
ATOM 525 N N . ASP A 1 70 ? 40.116 -1.955 -33.921 1.00 75.19 70 ASP A N 1
ATOM 526 C CA . ASP A 1 70 ? 39.847 -2.085 -32.480 1.00 75.19 70 ASP A CA 1
ATOM 527 C C . ASP A 1 70 ? 38.499 -1.441 -32.118 1.00 75.19 70 ASP A C 1
ATOM 529 O O . ASP A 1 70 ? 37.453 -2.092 -32.054 1.00 75.19 70 ASP A O 1
ATOM 533 N N . PHE A 1 71 ? 38.493 -0.124 -31.917 1.00 81.75 71 PHE A N 1
ATOM 534 C CA . PHE A 1 71 ? 37.277 0.656 -31.753 1.00 81.75 71 PHE A CA 1
ATOM 535 C C . PHE A 1 71 ? 37.511 2.120 -32.122 1.00 81.75 71 PHE A C 1
ATOM 537 O O . PHE A 1 71 ? 38.619 2.642 -32.014 1.00 81.75 71 PHE A O 1
ATOM 544 N N . HIS A 1 72 ? 36.440 2.794 -32.519 1.00 86.56 72 HIS A N 1
ATOM 545 C CA . HIS A 1 72 ? 36.378 4.244 -32.643 1.00 86.56 72 HIS A CA 1
ATOM 546 C C . HIS A 1 72 ? 35.409 4.777 -31.585 1.00 86.56 72 HIS A C 1
ATOM 548 O O . HIS A 1 72 ? 34.308 4.240 -31.458 1.00 86.56 72 HIS A O 1
ATOM 554 N N . SER A 1 73 ? 35.813 5.786 -30.807 1.00 87.75 73 SER A N 1
ATOM 555 C CA . SER A 1 73 ? 34.971 6.383 -29.764 1.00 87.75 73 SER A CA 1
ATOM 556 C C . SER A 1 73 ? 34.577 7.810 -30.125 1.00 87.75 73 SER A C 1
ATOM 558 O O . SER A 1 73 ? 35.428 8.616 -30.498 1.00 87.75 73 SER A O 1
ATOM 560 N N . ILE A 1 74 ? 33.290 8.117 -29.986 1.00 86.69 74 ILE A N 1
ATOM 561 C CA . ILE A 1 74 ? 32.725 9.453 -30.167 1.00 86.69 74 ILE A CA 1
ATOM 562 C C . ILE A 1 74 ? 32.235 9.923 -28.800 1.00 86.69 74 ILE A C 1
ATOM 564 O O . ILE A 1 74 ? 31.297 9.348 -28.249 1.00 86.69 74 ILE A O 1
ATOM 568 N N . SER A 1 75 ? 32.861 10.969 -28.260 1.00 81.19 75 SER A N 1
ATOM 569 C CA . SER A 1 75 ? 32.419 11.598 -27.012 1.00 81.19 75 SER A CA 1
ATOM 570 C C . SER A 1 75 ? 31.137 12.387 -27.270 1.00 81.19 75 SER A C 1
ATOM 572 O O . SER A 1 75 ? 31.149 13.369 -28.018 1.00 81.19 75 SER A O 1
ATOM 574 N N . LYS A 1 76 ? 30.015 11.939 -26.700 1.00 69.44 76 LYS A N 1
ATOM 575 C CA . LYS A 1 76 ? 28.727 12.631 -26.810 1.00 69.44 76 LYS A CA 1
ATOM 576 C C . LYS A 1 76 ? 27.826 12.251 -25.633 1.00 69.44 76 LYS A C 1
ATOM 578 O O . LYS A 1 76 ? 27.568 11.063 -25.445 1.00 69.44 76 LYS A O 1
ATOM 583 N N . PRO A 1 77 ? 27.287 13.227 -24.882 1.00 60.09 77 PRO A N 1
ATOM 584 C CA . PRO A 1 77 ? 26.250 12.940 -23.902 1.00 60.09 77 PRO A CA 1
ATOM 585 C C . PRO A 1 77 ? 24.995 12.426 -24.625 1.00 60.09 77 PRO A C 1
ATOM 587 O O . PRO A 1 77 ? 24.476 13.064 -25.546 1.00 60.09 77 PRO A O 1
ATOM 590 N N . VAL A 1 78 ? 24.521 11.245 -24.230 1.00 59.69 78 VAL A N 1
ATOM 591 C CA . VAL A 1 78 ? 23.369 10.559 -24.836 1.00 59.69 78 VAL A CA 1
ATOM 592 C C . VAL A 1 78 ? 22.080 11.252 -24.385 1.00 59.69 78 VAL A C 1
ATOM 594 O O . VAL A 1 78 ? 21.489 10.873 -23.378 1.00 59.69 78 VAL A O 1
ATOM 597 N N . GLN A 1 79 ? 21.659 12.315 -25.079 1.00 60.50 79 GLN A N 1
ATOM 598 C CA . GLN A 1 79 ? 20.476 13.094 -24.669 1.00 60.50 79 GLN A CA 1
ATOM 599 C C . GLN A 1 79 ? 19.281 13.029 -25.635 1.00 60.50 79 GLN A C 1
ATOM 601 O O . GLN A 1 79 ? 18.157 13.170 -25.169 1.00 60.50 79 GLN A O 1
ATOM 606 N N . ASN A 1 80 ? 19.461 12.698 -26.918 1.00 71.38 80 ASN A N 1
ATOM 607 C CA . ASN A 1 80 ? 18.369 12.616 -27.909 1.00 71.38 80 ASN A CA 1
ATOM 608 C C . ASN A 1 80 ? 18.461 11.344 -28.763 1.00 71.38 80 ASN A C 1
ATOM 610 O O . ASN A 1 80 ? 19.474 10.652 -28.712 1.00 71.38 80 ASN A O 1
ATOM 614 N N . ASP A 1 81 ? 17.432 11.059 -29.564 1.00 84.12 81 ASP A N 1
ATOM 615 C CA . ASP A 1 81 ? 17.547 10.124 -30.689 1.00 84.12 81 ASP A CA 1
ATOM 616 C C . ASP A 1 81 ? 18.605 10.640 -31.675 1.00 84.12 81 ASP A C 1
ATOM 618 O O . ASP A 1 81 ? 18.668 11.838 -31.972 1.00 84.12 81 ASP A O 1
ATOM 622 N N . PHE A 1 82 ? 19.463 9.751 -32.169 1.00 87.00 82 PHE A N 1
ATOM 623 C CA . PHE A 1 82 ? 20.503 10.109 -33.131 1.00 87.00 82 PHE A CA 1
ATOM 624 C C . PHE A 1 82 ? 20.861 8.940 -34.045 1.00 87.00 82 PHE A C 1
ATOM 626 O O . PHE A 1 82 ? 20.590 7.771 -33.772 1.00 87.00 82 PHE A O 1
ATOM 633 N N . PHE A 1 83 ? 21.537 9.272 -35.134 1.00 89.88 83 PHE A N 1
ATOM 634 C CA . PHE A 1 83 ? 22.063 8.349 -36.122 1.00 89.88 83 PHE A CA 1
ATOM 635 C C . PHE A 1 83 ? 23.585 8.348 -36.045 1.00 89.88 83 PHE A C 1
ATOM 637 O O . PHE A 1 83 ? 24.211 9.400 -35.919 1.00 89.88 83 PHE A O 1
ATOM 644 N N . VAL A 1 84 ? 24.181 7.164 -36.126 1.00 90.19 84 VAL A N 1
ATOM 645 C CA . VAL A 1 84 ? 25.625 6.990 -36.306 1.00 90.19 84 VAL A CA 1
ATOM 646 C C . VAL A 1 84 ? 25.871 6.797 -37.797 1.00 90.19 84 VAL A C 1
ATOM 648 O O . VAL A 1 84 ? 25.291 5.889 -38.398 1.00 90.19 84 VAL A O 1
ATOM 651 N N . LYS A 1 85 ? 26.706 7.647 -38.396 1.00 92.44 85 LYS A N 1
ATOM 652 C CA . LYS A 1 85 ? 26.975 7.671 -39.840 1.00 92.44 85 LYS A CA 1
ATOM 653 C C . LYS A 1 85 ? 28.475 7.594 -40.107 1.00 92.44 85 LYS A C 1
ATOM 655 O O . LYS A 1 85 ? 29.262 8.181 -39.367 1.00 92.44 85 LYS A O 1
ATOM 660 N N . ALA A 1 86 ? 28.857 6.904 -41.176 1.00 92.75 86 ALA A N 1
ATOM 661 C CA . ALA A 1 86 ? 30.185 7.005 -41.770 1.00 92.75 86 ALA A CA 1
ATOM 662 C C . ALA A 1 86 ? 30.126 7.926 -42.988 1.00 92.75 86 ALA A C 1
ATOM 664 O O . ALA A 1 86 ? 29.201 7.827 -43.788 1.00 92.75 86 ALA A O 1
ATOM 665 N N . LYS A 1 87 ? 31.126 8.786 -43.148 1.00 94.94 87 LYS A N 1
ATOM 666 C CA . LYS A 1 87 ? 31.289 9.686 -44.286 1.00 94.94 87 LYS A CA 1
ATOM 667 C C . LYS A 1 87 ? 32.621 9.411 -44.952 1.00 94.94 87 LYS A C 1
ATOM 669 O O . LYS A 1 87 ? 33.662 9.462 -44.298 1.00 94.94 87 LYS A O 1
ATOM 674 N N . PHE A 1 88 ? 32.558 9.163 -46.250 1.00 95.31 88 PHE A N 1
ATOM 675 C CA . PHE A 1 88 ? 33.708 9.166 -47.132 1.00 95.31 88 PHE A CA 1
ATOM 676 C C . PHE A 1 88 ? 33.779 10.510 -47.857 1.00 95.31 88 PHE A C 1
ATOM 678 O O . PHE A 1 88 ? 32.769 10.988 -48.387 1.00 95.31 88 PHE A O 1
ATOM 685 N N . VAL A 1 89 ? 34.966 11.110 -47.871 1.00 94.44 89 VAL A N 1
ATOM 686 C CA . VAL A 1 89 ? 35.271 12.304 -48.659 1.00 94.44 89 VAL A CA 1
ATOM 687 C C . VAL A 1 89 ? 36.433 11.980 -49.581 1.00 94.44 89 VAL A C 1
ATOM 689 O O . VAL A 1 89 ? 37.543 11.726 -49.118 1.00 94.44 89 VAL A O 1
ATOM 692 N N . LYS A 1 90 ? 36.168 12.016 -50.886 1.00 90.38 90 LYS A N 1
ATOM 693 C CA . LYS A 1 90 ? 37.193 11.908 -51.918 1.00 90.38 90 LYS A CA 1
ATOM 694 C C . LYS A 1 90 ? 38.040 13.173 -51.887 1.00 90.38 90 LYS A C 1
ATOM 696 O O . LYS A 1 90 ? 37.531 14.269 -52.150 1.00 90.38 90 LYS A O 1
ATOM 701 N N . GLY A 1 91 ? 39.306 13.029 -51.527 1.00 83.56 91 GLY A N 1
ATOM 702 C CA . GLY A 1 91 ? 40.223 14.155 -51.431 1.00 83.56 91 GLY A CA 1
ATOM 703 C C . GLY A 1 91 ? 41.008 14.370 -52.715 1.00 83.56 91 GLY A C 1
ATOM 704 O O . GLY A 1 91 ? 41.074 13.514 -53.591 1.00 83.56 91 GLY A O 1
ATOM 705 N N . VAL A 1 92 ? 41.639 15.539 -52.821 1.00 75.44 92 VAL A N 1
ATOM 706 C CA . VAL A 1 92 ? 42.567 15.834 -53.927 1.00 75.44 92 VAL A CA 1
ATOM 707 C C . VAL A 1 92 ? 43.927 15.164 -53.692 1.00 75.44 92 VAL A C 1
ATOM 709 O O . VAL A 1 92 ? 44.566 14.723 -54.641 1.00 75.44 92 VAL A O 1
ATOM 712 N N . SER A 1 93 ? 44.365 15.074 -52.432 1.00 76.06 93 SER A N 1
ATOM 713 C CA . SER A 1 93 ? 45.637 14.453 -52.032 1.00 76.06 93 SER A CA 1
ATOM 714 C C . SER A 1 93 ? 45.468 13.180 -51.205 1.00 76.06 93 SER A C 1
ATOM 716 O O . SER A 1 93 ? 46.325 12.304 -51.256 1.00 76.06 93 SER A O 1
ATOM 718 N N . GLN A 1 94 ? 44.398 13.091 -50.414 1.00 82.62 94 GLN A N 1
ATOM 719 C CA . GLN A 1 94 ? 44.117 11.950 -49.552 1.00 82.62 94 GLN A CA 1
ATOM 720 C C . GLN A 1 94 ? 42.619 11.853 -49.288 1.00 82.62 94 GLN A C 1
ATOM 722 O O . GLN A 1 94 ? 41.987 12.851 -48.956 1.00 82.62 94 GLN A O 1
ATOM 727 N N . ASP A 1 95 ? 42.083 10.644 -49.392 1.00 89.06 95 ASP A N 1
ATOM 728 C CA . ASP A 1 95 ? 40.700 10.360 -49.037 1.00 89.06 95 ASP A CA 1
ATOM 729 C C . ASP A 1 95 ? 40.510 10.308 -47.517 1.00 89.06 95 ASP A C 1
ATOM 731 O O . ASP A 1 95 ? 41.355 9.791 -46.777 1.00 89.06 95 ASP A O 1
ATOM 735 N N . GLU A 1 96 ? 39.369 10.807 -47.049 1.00 91.88 96 GLU A N 1
ATOM 736 C CA . GLU A 1 96 ? 39.035 10.857 -45.630 1.00 91.88 96 GLU A CA 1
ATOM 737 C C . GLU A 1 96 ? 37.835 9.968 -45.308 1.00 91.88 96 GLU A C 1
ATOM 739 O O . GLU A 1 96 ? 36.809 9.983 -45.991 1.00 91.88 96 GLU A O 1
ATOM 744 N N . PHE A 1 97 ? 37.948 9.230 -44.205 1.00 91.19 97 PHE A N 1
ATOM 745 C CA . PHE A 1 97 ? 36.861 8.444 -43.638 1.00 91.19 97 PHE A CA 1
ATOM 746 C C . PHE A 1 97 ? 36.596 8.902 -42.206 1.00 91.19 97 PHE A C 1
ATOM 748 O O . PHE A 1 97 ? 37.463 8.795 -41.339 1.00 91.19 97 PHE A O 1
ATOM 755 N N . THR A 1 98 ? 35.386 9.398 -41.952 1.00 92.50 98 THR A N 1
ATOM 756 C CA . THR A 1 98 ? 34.984 9.924 -40.642 1.00 92.50 98 THR A CA 1
ATOM 757 C C . THR A 1 98 ? 33.710 9.246 -40.165 1.00 92.50 98 THR A C 1
ATOM 759 O O . THR A 1 98 ? 32.747 9.143 -40.921 1.00 92.50 98 THR A O 1
ATOM 762 N N . ILE A 1 99 ? 33.666 8.837 -38.895 1.00 91.31 99 ILE A N 1
ATOM 763 C CA . ILE A 1 99 ? 32.421 8.419 -38.242 1.00 91.31 99 ILE A CA 1
ATOM 764 C C . ILE A 1 99 ? 31.975 9.514 -37.285 1.00 91.31 99 ILE A C 1
ATOM 766 O O . ILE A 1 99 ? 32.767 10.055 -36.520 1.00 91.31 99 ILE A O 1
ATOM 770 N N . TYR A 1 100 ? 30.695 9.848 -37.340 1.00 90.75 100 TYR A N 1
ATOM 771 C CA . TYR A 1 100 ? 30.108 10.912 -36.541 1.00 90.75 100 TYR A CA 1
ATOM 772 C C . TYR A 1 100 ? 28.664 10.566 -36.185 1.00 90.75 100 TYR A C 1
ATOM 774 O O . TYR A 1 100 ? 28.102 9.553 -36.614 1.00 90.75 100 TYR A O 1
ATOM 782 N N . THR A 1 101 ? 28.069 11.415 -35.353 1.00 89.56 101 THR A N 1
ATOM 783 C CA . THR A 1 101 ? 26.661 11.304 -34.981 1.00 89.56 101 THR A CA 1
ATOM 784 C C . THR A 1 101 ? 25.897 12.531 -35.425 1.00 89.56 101 THR A C 1
ATOM 786 O O . THR A 1 101 ? 26.415 13.645 -35.377 1.00 89.56 101 THR A O 1
ATOM 789 N N . ASP A 1 102 ? 24.643 12.323 -35.789 1.00 89.50 102 ASP A N 1
ATOM 790 C CA . ASP A 1 102 ? 23.766 13.357 -36.323 1.00 89.50 102 ASP A CA 1
ATOM 791 C C . ASP A 1 102 ? 22.330 13.107 -35.847 1.00 89.50 102 ASP A C 1
ATOM 793 O O . ASP A 1 102 ? 21.964 11.974 -35.541 1.00 89.50 102 ASP A O 1
ATOM 797 N N . THR A 1 103 ? 21.516 14.150 -35.742 1.00 88.25 103 THR A N 1
ATOM 798 C CA . THR A 1 103 ? 20.078 14.025 -35.463 1.00 88.25 103 THR A CA 1
ATOM 799 C C . THR A 1 103 ? 19.255 13.929 -36.746 1.00 88.25 103 THR A C 1
ATOM 801 O O . THR A 1 103 ? 18.114 13.473 -36.693 1.00 88.25 103 THR A O 1
ATOM 804 N N . ASN A 1 104 ? 19.816 14.303 -37.904 1.00 89.50 104 ASN A N 1
ATOM 805 C CA . ASN A 1 104 ? 19.173 14.073 -39.195 1.00 89.50 104 ASN A CA 1
ATOM 806 C C . ASN A 1 104 ? 19.421 12.632 -39.678 1.00 89.50 104 ASN A C 1
ATOM 808 O O . ASN A 1 104 ? 20.543 12.131 -39.607 1.00 89.50 104 ASN A O 1
ATOM 812 N N . LYS A 1 105 ? 18.392 11.973 -40.216 1.00 88.94 105 LYS A N 1
ATOM 813 C CA . LYS A 1 105 ? 18.493 10.647 -40.840 1.00 88.94 105 LYS A CA 1
ATOM 814 C C . LYS A 1 105 ? 19.083 10.689 -42.252 1.00 88.94 105 LYS A C 1
ATOM 816 O O . LYS A 1 105 ? 19.672 9.697 -42.678 1.00 88.94 105 LYS A O 1
ATOM 821 N N . ASP A 1 106 ? 18.919 11.802 -42.963 1.00 94.62 106 ASP A N 1
ATOM 822 C CA . ASP A 1 106 ? 19.271 11.905 -44.380 1.00 94.62 106 ASP A CA 1
ATOM 823 C C . ASP A 1 106 ? 20.762 11.649 -44.616 1.00 94.62 106 ASP A C 1
ATOM 825 O O . ASP A 1 106 ? 21.611 12.055 -43.818 1.00 94.62 106 ASP A O 1
ATOM 829 N N . LEU A 1 107 ? 21.073 10.964 -45.716 1.00 94.50 107 LEU A N 1
ATOM 830 C CA . LEU A 1 107 ? 22.438 10.634 -46.120 1.00 94.50 107 LEU A CA 1
ATOM 831 C C . LEU A 1 107 ? 22.809 11.414 -47.378 1.00 94.50 107 LEU A C 1
ATOM 833 O O . LEU A 1 107 ? 22.044 11.443 -48.345 1.00 94.50 107 LEU A O 1
ATOM 837 N N . VAL A 1 108 ? 24.013 11.981 -47.401 1.00 96.06 108 VAL A N 1
ATOM 838 C CA . VAL A 1 108 ? 24.602 12.517 -48.632 1.00 96.06 108 VAL A CA 1
ATOM 839 C C . VAL A 1 108 ? 25.068 11.354 -49.511 1.00 96.06 108 VAL A C 1
ATOM 841 O O . VAL A 1 108 ? 25.875 10.532 -49.094 1.00 96.06 108 VAL A O 1
ATOM 844 N N . GLN A 1 109 ? 24.561 11.275 -50.741 1.00 94.50 109 GLN A N 1
ATOM 845 C CA . GLN A 1 109 ? 24.790 10.154 -51.663 1.00 94.50 109 GLN A CA 1
ATOM 846 C C . GLN A 1 109 ? 25.247 10.659 -53.042 1.00 94.50 109 GLN A C 1
ATOM 848 O O . GLN A 1 109 ? 24.535 10.508 -54.033 1.00 94.50 109 GLN A O 1
ATOM 853 N N . GLN A 1 110 ? 26.404 11.329 -53.120 1.00 95.69 110 GLN A N 1
ATOM 854 C CA . GLN A 1 110 ? 26.929 11.800 -54.409 1.00 95.69 110 GLN A CA 1
ATOM 855 C C . GLN A 1 110 ? 27.585 10.657 -55.198 1.00 95.69 110 GLN A C 1
ATOM 857 O O . GLN A 1 110 ? 28.134 9.710 -54.627 1.00 95.69 110 GLN A O 1
ATOM 862 N N . ASP A 1 111 ? 27.561 10.762 -56.527 1.00 91.50 111 ASP A N 1
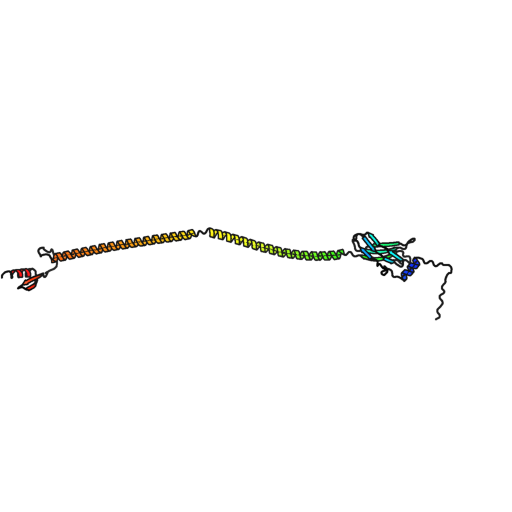ATOM 863 C CA . ASP A 1 111 ? 28.254 9.826 -57.414 1.00 91.50 111 ASP A CA 1
ATOM 864 C C . ASP A 1 111 ? 29.763 10.119 -57.437 1.00 91.50 111 ASP A C 1
ATOM 866 O O . ASP A 1 111 ? 30.224 11.041 -58.112 1.00 91.50 111 ASP A O 1
ATOM 870 N N . LEU A 1 112 ? 30.531 9.316 -56.695 1.00 91.56 112 LEU A N 1
ATOM 871 C CA . LEU A 1 112 ? 31.984 9.462 -56.529 1.00 91.56 112 LEU A CA 1
ATOM 872 C C . LEU A 1 112 ? 32.784 9.300 -57.837 1.00 91.56 112 LEU A C 1
ATOM 874 O O . LEU A 1 112 ? 33.939 9.730 -57.901 1.00 91.56 112 LEU A O 1
ATOM 878 N N . PHE A 1 113 ? 32.182 8.705 -58.874 1.00 89.38 113 PHE A N 1
ATOM 879 C CA . PHE A 1 113 ? 32.811 8.468 -60.181 1.00 89.38 113 PHE A CA 1
ATOM 880 C C . PHE A 1 113 ? 32.344 9.456 -61.256 1.00 89.38 113 PHE A C 1
ATOM 882 O O . PHE A 1 113 ? 32.784 9.369 -62.404 1.00 89.38 113 PHE A O 1
ATOM 889 N N . ASN A 1 114 ? 31.453 10.385 -60.898 1.00 91.50 114 ASN A N 1
ATOM 890 C CA . ASN A 1 114 ? 30.906 11.397 -61.796 1.00 91.50 114 ASN A CA 1
ATOM 891 C C . ASN A 1 114 ? 30.883 12.785 -61.133 1.00 91.50 114 ASN A C 1
ATOM 893 O O . ASN A 1 114 ? 29.855 13.457 -61.061 1.00 91.50 114 ASN A O 1
ATOM 897 N N . GLY A 1 115 ? 32.036 13.201 -60.604 1.00 86.12 115 GLY A N 1
ATOM 898 C CA . GLY A 1 115 ? 32.248 14.541 -60.043 1.00 86.12 115 GLY A CA 1
ATOM 899 C C . GLY A 1 115 ? 31.769 14.743 -58.601 1.00 86.12 115 GLY A C 1
ATOM 900 O O . GLY A 1 115 ? 32.019 15.804 -58.032 1.00 86.12 115 GLY A O 1
ATOM 901 N N . GLY A 1 116 ? 31.121 13.751 -57.988 1.00 91.69 116 GLY A N 1
ATOM 902 C CA . GLY A 1 116 ? 30.808 13.751 -56.563 1.00 91.69 116 GLY A CA 1
ATOM 903 C C . GLY A 1 116 ? 32.048 13.524 -55.701 1.00 91.69 116 GLY A C 1
ATOM 904 O O . GLY A 1 116 ? 32.994 12.847 -56.101 1.00 91.69 116 GLY A O 1
ATOM 905 N N . THR A 1 117 ? 32.031 14.079 -54.492 1.00 93.69 117 THR A N 1
ATOM 906 C CA . THR A 1 117 ? 33.150 13.980 -53.544 1.00 93.69 117 THR A CA 1
ATOM 907 C C . THR A 1 117 ? 32.740 13.419 -52.193 1.00 93.69 117 THR A C 1
ATOM 909 O O . THR A 1 117 ? 33.609 13.002 -51.438 1.00 93.69 117 THR A O 1
ATOM 912 N N . ILE A 1 118 ? 31.444 13.378 -51.871 1.00 95.81 118 ILE A N 1
ATOM 913 C CA . ILE A 1 118 ? 30.959 12.961 -50.552 1.00 95.81 118 ILE A CA 1
ATOM 914 C C . ILE A 1 118 ? 29.917 11.857 -50.675 1.00 95.81 118 ILE A C 1
ATOM 916 O O . ILE A 1 118 ? 28.922 11.998 -51.390 1.00 95.81 118 ILE A O 1
ATOM 920 N N . ARG A 1 119 ? 30.097 10.795 -49.888 1.00 95.56 119 ARG A N 1
ATOM 921 C CA . ARG A 1 119 ? 29.098 9.736 -49.737 1.00 95.56 119 ARG A CA 1
ATOM 922 C C . ARG A 1 119 ? 29.037 9.236 -48.299 1.00 95.56 119 ARG A C 1
ATOM 924 O O . ARG A 1 119 ? 30.067 9.075 -47.647 1.00 95.56 119 ARG A O 1
ATOM 931 N N . GLU A 1 120 ? 27.828 9.017 -47.801 1.00 96.19 120 GLU A N 1
ATOM 932 C CA . GLU A 1 120 ? 27.558 8.687 -46.404 1.00 96.19 120 GLU A CA 1
ATOM 933 C C . GLU A 1 120 ? 26.796 7.373 -46.264 1.00 96.19 120 GLU A C 1
ATOM 935 O O . GLU A 1 120 ? 25.845 7.111 -46.991 1.00 96.19 120 GLU A O 1
ATOM 940 N N . LEU A 1 121 ? 27.157 6.584 -45.257 1.00 93.31 121 LEU A N 1
ATOM 941 C CA . LEU A 1 121 ? 26.534 5.310 -44.926 1.00 93.31 121 LEU A CA 1
ATOM 942 C C . LEU A 1 121 ? 25.956 5.357 -43.509 1.00 93.31 121 LEU A C 1
ATOM 944 O O . LEU A 1 121 ? 26.638 5.745 -42.558 1.00 93.31 121 LEU A O 1
ATOM 948 N N . LEU A 1 122 ? 24.710 4.907 -43.345 1.00 91.75 122 LEU A N 1
ATOM 949 C CA . LEU A 1 122 ? 24.106 4.734 -42.024 1.00 91.75 122 LEU A CA 1
ATOM 950 C C . LEU A 1 122 ? 24.667 3.481 -41.336 1.00 91.75 122 LEU A C 1
ATOM 952 O O . LEU A 1 122 ? 24.598 2.383 -41.884 1.00 91.75 122 LEU A O 1
ATOM 956 N N . ILE A 1 123 ? 25.161 3.642 -40.109 1.00 90.00 123 ILE A N 1
ATOM 957 C CA . ILE A 1 123 ? 25.675 2.544 -39.279 1.00 90.00 123 ILE A CA 1
ATOM 958 C C . ILE A 1 123 ? 24.600 2.052 -38.310 1.00 90.00 123 ILE A C 1
ATOM 960 O O . ILE A 1 123 ? 24.343 0.853 -38.226 1.00 90.00 123 ILE A O 1
ATOM 964 N N . ALA A 1 124 ? 23.984 2.967 -37.557 1.00 87.50 124 ALA A N 1
ATOM 965 C CA . ALA A 1 124 ? 22.976 2.626 -36.559 1.00 87.50 124 ALA A CA 1
ATOM 966 C C . ALA A 1 124 ? 21.997 3.777 -36.319 1.00 87.50 124 ALA A C 1
ATOM 968 O O . ALA A 1 124 ? 22.376 4.947 -36.336 1.00 87.50 124 ALA A O 1
ATOM 969 N N . GLU A 1 125 ? 20.749 3.418 -36.035 1.00 88.44 125 GLU A N 1
ATOM 970 C CA . GLU A 1 125 ? 19.743 4.311 -35.466 1.00 88.44 125 GLU A CA 1
ATOM 971 C C . GLU A 1 125 ? 19.674 4.055 -33.960 1.00 88.44 125 GLU A C 1
ATOM 973 O O . GLU A 1 125 ? 19.449 2.925 -33.517 1.00 88.44 125 GLU A O 1
ATOM 978 N N . VAL A 1 126 ? 19.890 5.103 -33.171 1.00 81.50 126 VAL A N 1
ATOM 979 C CA . VAL A 1 126 ? 19.865 5.045 -31.714 1.00 81.50 126 VAL A CA 1
ATOM 980 C C . VAL A 1 126 ? 18.639 5.795 -31.222 1.00 81.50 126 VAL A C 1
ATOM 982 O O . VAL A 1 126 ? 18.555 7.013 -31.355 1.00 81.50 126 VAL A O 1
ATOM 985 N N . ARG A 1 127 ? 17.702 5.047 -30.631 1.00 77.94 127 ARG A N 1
ATOM 986 C CA . ARG A 1 127 ? 16.515 5.601 -29.972 1.00 77.94 127 ARG A CA 1
ATOM 987 C C . ARG A 1 127 ? 16.700 5.618 -28.464 1.00 77.94 127 ARG A C 1
ATOM 989 O O . ARG A 1 127 ? 17.062 4.598 -27.866 1.00 77.94 127 ARG A O 1
ATOM 996 N N . ASN A 1 128 ? 16.420 6.755 -27.846 1.00 69.31 128 ASN A N 1
ATOM 997 C CA . ASN A 1 128 ? 16.455 6.931 -26.410 1.00 69.31 128 ASN A CA 1
ATOM 998 C C . ASN A 1 128 ? 15.279 6.167 -25.774 1.00 69.31 128 ASN A C 1
ATOM 1000 O O . ASN A 1 128 ? 14.117 6.548 -25.878 1.00 69.31 128 ASN A O 1
ATOM 1004 N N . LYS A 1 129 ? 15.573 5.050 -25.100 1.00 59.12 129 LYS A N 1
ATOM 1005 C CA . LYS A 1 129 ? 14.555 4.192 -24.463 1.00 59.12 129 LYS A CA 1
ATOM 1006 C C . LYS A 1 129 ? 13.921 4.800 -23.201 1.00 59.12 129 LYS A C 1
ATOM 1008 O O . LYS A 1 129 ? 13.016 4.183 -22.638 1.00 59.12 129 LYS A O 1
ATOM 1013 N N . ASN A 1 130 ? 14.353 5.981 -22.753 1.00 58.22 130 ASN A N 1
ATOM 1014 C CA . ASN A 1 130 ? 13.868 6.592 -21.510 1.00 58.22 130 ASN A CA 1
ATOM 1015 C C . ASN A 1 130 ? 12.365 6.919 -21.532 1.00 58.22 130 ASN A C 1
ATOM 1017 O O . ASN A 1 130 ? 11.715 6.864 -20.489 1.00 58.22 130 ASN A O 1
ATOM 1021 N N . GLU A 1 131 ? 11.782 7.196 -22.701 1.00 55.81 131 GLU A N 1
ATOM 1022 C CA . GLU A 1 131 ? 10.365 7.565 -22.813 1.00 55.81 131 GLU A CA 1
ATOM 1023 C C . GLU A 1 131 ? 9.415 6.386 -22.520 1.00 55.81 131 GLU A C 1
ATOM 1025 O O . GLU A 1 131 ? 8.420 6.532 -21.805 1.00 55.81 131 GLU A O 1
ATOM 1030 N N . VAL A 1 132 ? 9.762 5.181 -22.988 1.00 56.34 132 VAL A N 1
ATOM 1031 C CA . VAL A 1 132 ? 8.973 3.958 -22.745 1.00 56.34 132 VAL A CA 1
ATOM 1032 C C . VAL A 1 132 ? 9.022 3.566 -21.266 1.00 56.34 132 VAL A C 1
ATOM 1034 O O . VAL A 1 132 ? 7.995 3.222 -20.676 1.00 56.34 132 VAL A O 1
ATOM 1037 N N . THR A 1 133 ? 10.196 3.686 -20.642 1.00 61.78 133 THR A N 1
ATOM 1038 C CA . THR A 1 133 ? 10.384 3.385 -19.218 1.00 61.78 133 THR A CA 1
ATOM 1039 C C . THR A 1 133 ? 9.637 4.384 -18.331 1.00 61.78 133 THR A C 1
ATOM 1041 O O . THR A 1 133 ? 8.950 3.967 -17.401 1.00 61.78 133 THR A O 1
ATOM 1044 N N . MET A 1 134 ? 9.670 5.688 -18.644 1.00 67.00 134 MET A N 1
ATOM 1045 C CA . MET A 1 134 ? 8.926 6.701 -17.879 1.00 67.00 134 MET A CA 1
ATOM 1046 C C . MET A 1 134 ? 7.410 6.514 -17.960 1.00 67.00 134 MET A C 1
ATOM 1048 O O . MET A 1 134 ? 6.726 6.643 -16.945 1.00 67.00 134 MET A O 1
ATOM 1052 N N . LYS A 1 135 ? 6.865 6.163 -19.131 1.00 72.38 135 LYS A N 1
ATOM 1053 C CA . LYS A 1 135 ? 5.425 5.901 -19.270 1.00 72.38 135 LYS A CA 1
ATOM 1054 C C . LYS A 1 135 ? 4.979 4.708 -18.421 1.00 72.38 135 LYS A C 1
ATOM 1056 O O . LYS A 1 135 ? 3.946 4.790 -17.760 1.00 72.38 135 LYS A O 1
ATOM 1061 N N . SER A 1 136 ? 5.768 3.631 -18.409 1.00 71.62 136 SER A N 1
ATOM 1062 C CA . SER A 1 136 ? 5.500 2.458 -17.569 1.00 71.62 136 SER A CA 1
ATOM 1063 C C . SER A 1 136 ? 5.561 2.801 -16.081 1.00 71.62 136 SER A C 1
ATOM 1065 O O . SER A 1 136 ? 4.661 2.427 -15.336 1.00 71.62 136 SER A O 1
ATOM 1067 N N . VAL A 1 137 ? 6.586 3.546 -15.653 1.00 77.62 137 VAL A N 1
ATOM 1068 C CA . VAL A 1 137 ? 6.730 3.986 -14.256 1.00 77.62 137 VAL A CA 1
ATOM 1069 C C . VAL A 1 137 ? 5.551 4.865 -13.836 1.00 77.62 137 VAL A C 1
ATOM 1071 O O . VAL A 1 137 ? 4.976 4.649 -12.772 1.00 77.62 137 VAL A O 1
ATOM 1074 N N . ASN A 1 138 ? 5.135 5.809 -14.682 1.00 82.00 138 ASN A N 1
ATOM 1075 C CA . ASN A 1 138 ? 3.998 6.685 -14.397 1.00 82.00 138 ASN A CA 1
ATOM 1076 C C . ASN A 1 138 ? 2.679 5.913 -14.259 1.00 82.00 138 ASN A C 1
ATOM 1078 O O . ASN A 1 138 ? 1.871 6.249 -13.393 1.00 82.00 138 ASN A O 1
ATOM 1082 N N . LEU A 1 139 ? 2.466 4.872 -15.071 1.00 87.00 139 LEU A N 1
ATOM 1083 C CA . LEU A 1 139 ? 1.282 4.020 -14.960 1.00 87.00 139 LEU A CA 1
ATOM 1084 C C . LEU A 1 139 ? 1.270 3.258 -13.627 1.00 87.00 139 LEU A C 1
ATOM 1086 O O . LEU A 1 139 ? 0.287 3.333 -12.893 1.00 87.00 139 LEU A O 1
ATOM 1090 N N . SER A 1 140 ? 2.385 2.617 -13.264 1.00 88.44 140 SER A N 1
ATOM 1091 C CA . SER A 1 140 ? 2.501 1.912 -11.981 1.00 88.44 140 SER A CA 1
ATOM 1092 C C . SER A 1 140 ? 2.357 2.853 -10.778 1.00 88.44 140 SER A C 1
ATOM 1094 O O . SER A 1 140 ? 1.737 2.493 -9.781 1.00 88.44 140 SER A O 1
ATOM 1096 N N . LEU A 1 141 ? 2.865 4.088 -10.864 1.00 92.56 141 LEU A N 1
ATOM 1097 C CA . LEU A 1 141 ? 2.667 5.097 -9.817 1.00 92.56 141 LEU A CA 1
ATOM 1098 C C . LEU A 1 141 ? 1.192 5.490 -9.659 1.00 92.56 141 LEU A C 1
ATOM 1100 O O . LEU A 1 141 ? 0.734 5.688 -8.532 1.00 92.56 141 LEU A O 1
ATOM 1104 N N . ALA A 1 142 ? 0.437 5.587 -10.756 1.00 89.81 142 ALA A N 1
ATOM 1105 C CA . ALA A 1 142 ? -0.996 5.869 -10.702 1.00 89.81 142 ALA A CA 1
ATOM 1106 C C . ALA A 1 142 ? -1.782 4.720 -10.046 1.00 89.81 142 ALA A C 1
ATOM 1108 O O . ALA A 1 142 ? -2.649 4.969 -9.208 1.00 89.81 142 ALA A O 1
ATOM 1109 N N . GLU A 1 143 ? -1.442 3.469 -10.363 1.00 92.12 143 GLU A N 1
ATOM 1110 C CA . GLU A 1 143 ? -2.040 2.281 -9.739 1.00 92.12 143 GLU A CA 1
ATOM 1111 C C . GLU A 1 143 ? -1.766 2.234 -8.231 1.00 92.12 143 GLU A C 1
ATOM 1113 O O . GLU A 1 143 ? -2.697 2.083 -7.436 1.00 92.12 143 GLU A O 1
ATOM 1118 N N . ILE A 1 144 ? -0.509 2.454 -7.826 1.00 92.81 144 ILE A N 1
ATOM 1119 C CA . ILE A 1 144 ? -0.118 2.522 -6.410 1.00 92.81 144 ILE A CA 1
ATOM 1120 C C . ILE A 1 144 ? -0.876 3.646 -5.697 1.00 92.81 144 ILE A C 1
ATOM 1122 O O . ILE A 1 144 ? -1.389 3.443 -4.597 1.00 92.81 144 ILE A O 1
ATOM 1126 N N . ARG A 1 145 ? -0.998 4.823 -6.322 1.00 94.00 145 ARG A N 1
ATOM 1127 C CA . ARG A 1 145 ? -1.733 5.957 -5.748 1.00 94.00 145 ARG A CA 1
ATOM 1128 C C . ARG A 1 145 ? -3.208 5.626 -5.515 1.00 94.00 145 ARG A C 1
ATOM 1130 O O . ARG A 1 145 ? -3.729 5.942 -4.448 1.00 94.00 145 ARG A O 1
ATOM 1137 N N . ASN A 1 146 ? -3.866 4.972 -6.470 1.00 94.00 146 ASN A N 1
ATOM 1138 C CA . ASN A 1 146 ? -5.269 4.569 -6.335 1.00 94.00 146 ASN A CA 1
ATOM 1139 C C . ASN A 1 146 ? -5.461 3.514 -5.231 1.00 94.00 146 ASN A C 1
ATOM 1141 O O . ASN A 1 146 ? -6.416 3.595 -4.453 1.00 94.00 146 ASN A O 1
ATOM 1145 N N . ALA A 1 147 ? -4.533 2.559 -5.118 1.00 93.75 147 ALA A N 1
ATOM 1146 C CA . ALA A 1 147 ? -4.548 1.566 -4.048 1.00 93.75 147 ALA A CA 1
ATOM 1147 C C . ALA A 1 147 ? -4.368 2.217 -2.665 1.00 93.75 147 ALA A C 1
ATOM 1149 O O . ALA A 1 147 ? -5.137 1.933 -1.747 1.00 93.75 147 ALA A O 1
ATOM 1150 N N . LEU A 1 148 ? -3.409 3.139 -2.525 1.00 95.06 148 LEU A N 1
ATOM 1151 C CA . LEU A 1 148 ? -3.182 3.881 -1.280 1.00 95.06 148 LEU A CA 1
ATOM 1152 C C . LEU A 1 148 ? -4.391 4.736 -0.886 1.00 95.06 148 LEU A C 1
ATOM 1154 O O . LEU A 1 148 ? -4.752 4.763 0.289 1.00 95.06 148 LEU A O 1
ATOM 1158 N N . GLN A 1 149 ? -5.045 5.387 -1.851 1.00 94.94 149 GLN A N 1
ATOM 1159 C CA . GLN A 1 149 ? -6.265 6.159 -1.605 1.00 94.94 149 GLN A CA 1
ATOM 1160 C C . GLN A 1 149 ? -7.398 5.268 -1.076 1.00 94.94 149 GLN A C 1
ATOM 1162 O O . GLN A 1 149 ? -8.045 5.611 -0.089 1.00 94.94 149 GLN A O 1
ATOM 1167 N N . SER A 1 150 ? -7.580 4.089 -1.676 1.00 94.69 150 SER A N 1
ATOM 1168 C CA . SER A 1 150 ? -8.595 3.121 -1.242 1.00 94.69 150 SER A CA 1
ATOM 1169 C C . SER A 1 150 ? -8.326 2.609 0.179 1.00 94.69 150 SER A C 1
ATOM 1171 O O . SER A 1 150 ? -9.239 2.525 0.998 1.00 94.69 150 SER A O 1
ATOM 1173 N N . ILE A 1 151 ? -7.061 2.306 0.501 1.00 95.44 151 ILE A N 1
ATOM 1174 C CA . ILE A 1 151 ? -6.654 1.894 1.854 1.00 95.44 151 ILE A CA 1
ATOM 1175 C C . ILE A 1 151 ? -6.930 3.016 2.858 1.00 95.44 151 ILE A C 1
ATOM 1177 O O . ILE A 1 151 ? -7.495 2.760 3.919 1.00 95.44 151 ILE A O 1
ATOM 1181 N N . LEU A 1 152 ? -6.575 4.258 2.520 1.00 94.88 152 LEU A N 1
ATOM 1182 C CA . LEU A 1 152 ? -6.789 5.413 3.390 1.00 94.88 152 LEU A CA 1
ATOM 1183 C C . LEU A 1 152 ? -8.276 5.628 3.708 1.00 94.88 152 LEU A C 1
ATOM 1185 O O . LEU A 1 152 ? -8.626 5.948 4.844 1.00 94.88 152 LEU A O 1
ATOM 1189 N N . GLU A 1 153 ? -9.158 5.441 2.729 1.00 95.44 153 GLU A N 1
ATOM 1190 C CA . GLU A 1 153 ? -10.607 5.556 2.921 1.00 95.44 153 GLU A CA 1
ATOM 1191 C C . GLU A 1 153 ? -11.156 4.487 3.870 1.00 95.44 153 GLU A C 1
ATOM 1193 O O . GLU A 1 153 ? -11.899 4.820 4.799 1.00 95.44 153 GLU A O 1
ATOM 1198 N N . VAL A 1 154 ? -10.748 3.227 3.691 1.00 96.12 154 VAL A N 1
ATOM 1199 C CA . VAL A 1 154 ? -11.145 2.121 4.579 1.00 96.12 154 VAL A CA 1
ATOM 1200 C C . VAL A 1 154 ? -10.652 2.364 6.005 1.00 96.12 154 VAL A C 1
ATOM 1202 O O . VAL A 1 154 ? -11.418 2.213 6.961 1.00 96.12 154 VAL A O 1
ATOM 1205 N N . GLU A 1 155 ? -9.409 2.811 6.165 1.00 94.69 155 GLU A N 1
ATOM 1206 C CA . GLU A 1 155 ? -8.830 2.998 7.494 1.00 94.69 155 GLU A CA 1
ATOM 1207 C C . GLU A 1 155 ? -9.422 4.203 8.222 1.00 94.69 155 GLU A C 1
ATOM 1209 O O . GLU A 1 155 ? -9.694 4.121 9.422 1.00 94.69 155 GLU A O 1
ATOM 1214 N N . ASN A 1 156 ? -9.771 5.269 7.500 1.00 95.62 156 ASN A N 1
ATOM 1215 C CA . ASN A 1 156 ? -10.543 6.374 8.067 1.00 95.62 156 ASN A CA 1
ATOM 1216 C C . ASN A 1 156 ? -11.926 5.923 8.566 1.00 95.62 156 ASN A C 1
ATOM 1218 O O . ASN A 1 156 ? -12.362 6.348 9.640 1.00 95.62 156 ASN A O 1
ATOM 1222 N N . GLN A 1 157 ? -12.615 5.044 7.830 1.00 95.62 157 GLN A N 1
ATOM 1223 C CA . GLN A 1 157 ? -13.899 4.492 8.273 1.00 95.62 157 GLN A CA 1
ATOM 1224 C C . GLN A 1 157 ? -13.744 3.625 9.528 1.00 95.62 157 GLN A C 1
ATOM 1226 O O . GLN A 1 157 ? -14.533 3.767 10.467 1.00 95.62 157 GLN A O 1
ATOM 1231 N N . ARG A 1 158 ? -12.708 2.776 9.587 1.00 95.56 158 ARG A N 1
ATOM 1232 C CA . ARG A 1 158 ? -12.414 1.950 10.770 1.00 95.56 158 ARG A CA 1
ATOM 1233 C C . ARG A 1 158 ? -12.111 2.793 11.999 1.00 95.56 158 ARG A C 1
ATOM 1235 O O . ARG A 1 158 ? -12.691 2.545 13.052 1.00 95.56 158 ARG A O 1
ATOM 1242 N N . VAL A 1 159 ? -11.262 3.813 11.864 1.00 96.38 159 VAL A N 1
ATOM 1243 C CA . VAL A 1 159 ? -10.930 4.728 12.968 1.00 96.38 159 VAL A CA 1
ATOM 1244 C C . VAL A 1 159 ? -12.183 5.432 13.487 1.00 96.38 159 VAL A C 1
ATOM 1246 O O . VAL A 1 159 ? -12.375 5.533 14.699 1.00 96.38 159 VAL A O 1
ATOM 1249 N N . LYS A 1 160 ? -13.071 5.878 12.591 1.00 95.88 160 LYS A N 1
ATOM 1250 C CA . LYS A 1 160 ? -14.333 6.512 12.985 1.00 95.88 160 LYS A CA 1
ATOM 1251 C C . LYS A 1 160 ? -15.244 5.550 13.757 1.00 95.88 160 LYS A C 1
ATOM 1253 O O . LYS A 1 160 ? -15.731 5.914 14.825 1.00 95.88 160 LYS A O 1
ATOM 1258 N N . ALA A 1 161 ? -15.437 4.332 13.251 1.00 94.88 161 ALA A N 1
ATOM 1259 C CA . ALA A 1 161 ? -16.257 3.319 13.914 1.00 94.88 161 ALA A CA 1
ATOM 1260 C C . ALA A 1 161 ? -15.692 2.931 15.292 1.00 94.88 161 ALA A C 1
ATOM 1262 O O . ALA A 1 161 ? -16.437 2.784 16.262 1.00 94.88 161 ALA A O 1
ATOM 1263 N N . GLU A 1 162 ? -14.368 2.816 15.394 1.00 94.88 162 GLU A N 1
ATOM 1264 C CA . GLU A 1 162 ? -13.691 2.482 16.644 1.00 94.88 162 GLU A CA 1
ATOM 1265 C C . GLU A 1 162 ? -13.821 3.604 17.680 1.00 94.88 162 GLU A C 1
ATOM 1267 O O . GLU A 1 162 ? -14.097 3.340 18.850 1.00 94.88 162 GLU A O 1
ATOM 1272 N N . LYS A 1 163 ? -13.727 4.868 17.249 1.00 96.81 163 LYS A N 1
ATOM 1273 C CA . LYS A 1 163 ? -13.972 6.025 18.117 1.00 96.81 163 LYS A CA 1
ATOM 1274 C C . LYS A 1 163 ? -15.388 6.003 18.703 1.00 96.81 163 LYS A C 1
ATOM 1276 O O . LYS A 1 163 ? -15.543 6.135 19.915 1.00 96.81 163 LYS A O 1
ATOM 1281 N N . GLU A 1 164 ? -16.405 5.776 17.871 1.00 96.00 164 GLU A N 1
ATOM 1282 C CA . GLU A 1 164 ? -17.802 5.678 18.326 1.00 96.00 164 GLU A CA 1
ATOM 1283 C C . GLU A 1 164 ? -18.013 4.506 19.303 1.00 96.00 164 GLU A C 1
ATOM 1285 O O . GLU A 1 164 ? -18.780 4.615 20.264 1.00 96.00 164 GLU A O 1
ATOM 1290 N N . ARG A 1 165 ? -17.321 3.378 19.087 1.00 96.56 165 ARG A N 1
ATOM 1291 C CA . ARG A 1 165 ? -17.347 2.223 19.996 1.00 96.56 165 ARG A CA 1
ATOM 1292 C C . ARG A 1 165 ? -16.751 2.567 21.361 1.00 96.56 165 ARG A C 1
ATOM 1294 O O . ARG A 1 165 ? -17.364 2.256 22.382 1.00 96.56 165 ARG A O 1
ATOM 1301 N N . ILE A 1 166 ? -15.588 3.218 21.377 1.00 96.00 166 ILE A N 1
ATOM 1302 C CA . ILE A 1 166 ? -14.899 3.630 22.606 1.00 96.00 166 ILE A CA 1
ATOM 1303 C C . ILE A 1 166 ? -15.755 4.625 23.398 1.00 96.00 166 ILE A C 1
ATOM 1305 O O . ILE A 1 166 ? -15.908 4.465 24.607 1.00 96.00 166 ILE A O 1
ATOM 1309 N N . GLU A 1 167 ? -16.366 5.611 22.736 1.00 95.88 167 GLU A N 1
ATOM 1310 C CA . GLU A 1 167 ? -17.247 6.587 23.393 1.00 95.88 167 GLU A CA 1
ATOM 1311 C C . GLU A 1 167 ? -18.444 5.911 24.083 1.00 95.88 167 GLU A C 1
ATOM 1313 O O . GLU A 1 167 ? -18.748 6.218 25.239 1.00 95.88 167 GLU A O 1
ATOM 1318 N N . LYS A 1 168 ? -19.079 4.932 23.423 1.00 95.88 168 LYS A N 1
ATOM 1319 C CA . LYS A 1 168 ? -20.169 4.140 24.021 1.00 95.88 168 LYS A CA 1
ATOM 1320 C C . LYS A 1 168 ? -19.706 3.320 25.224 1.00 95.88 168 LYS A C 1
ATOM 1322 O O . LYS A 1 168 ? -20.440 3.222 26.207 1.00 95.88 168 LYS A O 1
ATOM 1327 N N . GLU A 1 169 ? -18.510 2.740 25.165 1.00 95.62 169 GLU A N 1
ATOM 1328 C CA . GLU A 1 169 ? -17.967 1.950 26.274 1.00 95.62 169 GLU A CA 1
ATOM 1329 C C . GLU A 1 169 ? -17.620 2.828 27.483 1.00 95.62 169 GLU A C 1
ATOM 1331 O O . GLU A 1 169 ? -17.941 2.463 28.613 1.00 95.62 169 GLU A O 1
ATOM 1336 N N . ILE A 1 170 ? -17.053 4.020 27.261 1.00 96.31 170 ILE A N 1
ATOM 1337 C CA . ILE A 1 170 ? -16.812 5.004 28.329 1.00 96.31 170 ILE A CA 1
ATOM 1338 C C . ILE A 1 170 ? -18.129 5.380 29.015 1.00 96.31 170 ILE A C 1
ATOM 1340 O O . ILE A 1 170 ? -18.204 5.406 30.244 1.00 96.31 170 ILE A O 1
ATOM 1344 N N . GLU A 1 171 ? -19.181 5.644 28.239 1.00 95.81 171 GLU A N 1
ATOM 1345 C CA . GLU A 1 171 ? -20.499 5.979 28.782 1.00 95.81 171 GLU A CA 1
ATOM 1346 C C . GLU A 1 171 ? -21.104 4.819 29.585 1.00 95.81 171 GLU A C 1
ATOM 1348 O O . GLU A 1 171 ? -21.654 5.017 30.671 1.00 95.81 171 GLU A O 1
ATOM 1353 N N . ARG A 1 172 ? -20.943 3.581 29.103 1.00 95.88 172 ARG A N 1
ATOM 1354 C CA . ARG A 1 172 ? -21.350 2.382 29.844 1.00 95.88 172 ARG A CA 1
ATOM 1355 C C . ARG A 1 172 ? -20.620 2.277 31.183 1.00 95.88 172 ARG A C 1
ATOM 1357 O O . ARG A 1 172 ? -21.264 2.037 32.203 1.00 95.88 172 ARG A O 1
ATOM 1364 N N . GLN A 1 173 ? -19.304 2.484 31.197 1.00 94.75 173 GLN A N 1
ATOM 1365 C CA . GLN A 1 173 ? -18.512 2.421 32.428 1.00 94.75 173 GLN A CA 1
ATOM 1366 C C . GLN A 1 173 ? -18.893 3.513 33.430 1.00 94.75 173 GLN A C 1
ATOM 1368 O O . GLN A 1 173 ? -18.961 3.231 34.626 1.00 94.75 173 GLN A O 1
ATOM 1373 N N . LYS A 1 174 ? -19.216 4.729 32.968 1.00 95.69 174 LYS A N 1
ATOM 1374 C CA . LYS A 1 174 ? -19.744 5.789 33.843 1.00 95.69 174 LYS A CA 1
ATOM 1375 C C . LYS A 1 174 ? -21.039 5.362 34.530 1.00 95.69 174 LYS A C 1
ATOM 1377 O O . LYS A 1 174 ? -21.132 5.475 35.749 1.00 95.69 174 LYS A O 1
ATOM 1382 N N . LYS A 1 175 ? -21.992 4.805 33.777 1.00 94.50 175 LYS A N 1
ATOM 1383 C CA . LYS A 1 175 ? -23.268 4.316 34.330 1.00 94.50 175 LYS A CA 1
ATOM 1384 C C . LYS A 1 175 ? -23.074 3.197 35.349 1.00 94.50 175 LYS A C 1
ATOM 1386 O O . LYS A 1 175 ? -23.737 3.194 36.381 1.00 94.50 175 LYS A O 1
ATOM 1391 N N . ILE A 1 176 ? -22.147 2.273 35.088 1.00 93.94 176 ILE A N 1
ATOM 1392 C CA . ILE A 1 176 ? -21.793 1.217 36.048 1.00 93.94 176 ILE A CA 1
ATOM 1393 C C . ILE A 1 176 ? -21.221 1.834 37.330 1.00 93.94 176 ILE A C 1
ATOM 1395 O O . ILE A 1 176 ? -21.664 1.492 38.420 1.00 93.94 176 ILE A O 1
ATOM 1399 N N . ALA A 1 177 ? -20.298 2.792 37.216 1.00 93.50 177 ALA A N 1
ATOM 1400 C CA . ALA A 1 177 ? -19.709 3.453 38.378 1.00 93.50 177 ALA A CA 1
ATOM 1401 C C . ALA A 1 177 ? -20.736 4.264 39.195 1.00 93.50 177 ALA A C 1
ATOM 1403 O O . ALA A 1 177 ? -20.650 4.314 40.424 1.00 93.50 177 ALA A O 1
ATOM 1404 N N . GLU A 1 178 ? -21.708 4.903 38.539 1.00 93.38 178 GLU A N 1
ATOM 1405 C CA . GLU A 1 178 ? -22.831 5.573 39.208 1.00 93.38 178 GLU A CA 1
ATOM 1406 C C . GLU A 1 178 ? -23.732 4.578 39.942 1.00 93.38 178 GLU A C 1
ATOM 1408 O O . GLU A 1 178 ? -24.078 4.804 41.104 1.00 93.38 178 GLU A O 1
ATOM 1413 N N . PHE A 1 179 ? -24.059 3.453 39.303 1.00 93.12 179 PHE A N 1
ATOM 1414 C CA . PHE A 1 179 ? -24.841 2.390 39.925 1.00 93.12 179 PHE A CA 1
ATOM 1415 C C . PHE A 1 179 ? -24.120 1.787 41.139 1.00 93.12 179 PHE A C 1
ATOM 1417 O O . PHE A 1 179 ? -24.724 1.640 42.199 1.00 93.12 179 PHE A O 1
ATOM 1424 N N . ASP A 1 180 ? -22.815 1.532 41.041 1.00 91.94 180 ASP A N 1
ATOM 1425 C CA . ASP A 1 180 ? -22.006 1.040 42.161 1.00 91.94 180 ASP A CA 1
ATOM 1426 C C . ASP A 1 180 ? -22.000 2.012 43.347 1.00 91.94 180 ASP A C 1
ATOM 1428 O O . ASP A 1 180 ? -22.070 1.587 44.504 1.00 91.94 180 ASP A O 1
ATOM 1432 N N . LYS A 1 181 ? -21.933 3.328 43.092 1.00 91.75 181 LYS A N 1
ATOM 1433 C CA . LYS A 1 181 ? -22.067 4.342 44.151 1.00 91.75 181 LYS A CA 1
ATOM 1434 C C . LYS A 1 181 ? -23.442 4.278 44.808 1.00 91.75 181 LYS A C 1
ATOM 1436 O O . LYS A 1 181 ? -23.517 4.346 46.033 1.00 91.75 181 LYS A O 1
ATOM 1441 N N . LEU A 1 182 ? -24.504 4.123 44.016 1.00 89.19 182 LEU A N 1
ATOM 1442 C CA . LEU A 1 182 ? -25.867 4.002 44.529 1.00 89.19 182 LEU A CA 1
ATOM 1443 C C . LEU A 1 182 ? -26.009 2.765 45.423 1.00 89.19 182 LEU A C 1
ATOM 1445 O O . LEU A 1 182 ? -26.474 2.887 46.555 1.00 89.19 182 LEU A O 1
ATOM 1449 N N . VAL A 1 183 ? -25.538 1.603 44.965 1.00 85.88 183 VAL A N 1
ATOM 1450 C CA . VAL A 1 183 ? -25.561 0.355 45.744 1.00 85.88 183 VAL A CA 1
ATOM 1451 C C . VAL A 1 183 ? -24.768 0.499 47.042 1.00 85.88 183 VAL A C 1
ATOM 1453 O O . VAL A 1 183 ? -25.260 0.112 48.095 1.00 85.88 183 VAL A O 1
ATOM 1456 N N . LYS A 1 184 ? -23.581 1.117 47.010 1.00 84.19 184 LYS A N 1
ATOM 1457 C CA . LYS A 1 184 ? -22.788 1.374 48.227 1.00 84.19 184 LYS A CA 1
ATOM 1458 C C . LYS A 1 184 ? -23.450 2.366 49.182 1.00 84.19 184 LYS A C 1
ATOM 1460 O O . LYS A 1 184 ? -23.244 2.270 50.386 1.00 84.19 184 LYS A O 1
ATOM 1465 N N . SER A 1 185 ? -24.219 3.323 48.661 1.00 82.69 185 SER A N 1
ATOM 1466 C CA . SER A 1 185 ? -24.997 4.262 49.479 1.00 82.69 185 SER A CA 1
ATOM 1467 C C . SER A 1 185 ? -26.261 3.634 50.076 1.00 82.69 185 SER A C 1
ATOM 1469 O O . SER A 1 185 ? -26.842 4.188 51.011 1.00 82.69 185 SER A O 1
ATOM 1471 N N . PHE A 1 186 ? -26.691 2.487 49.543 1.00 82.44 186 PHE A N 1
ATOM 1472 C CA . PHE A 1 186 ? -27.849 1.765 50.034 1.00 82.44 186 PHE A CA 1
ATOM 1473 C C . PHE A 1 186 ? -27.501 1.048 51.337 1.00 82.44 186 PHE A C 1
ATOM 1475 O O . PHE A 1 186 ? -26.916 -0.033 51.363 1.00 82.44 186 PHE A O 1
ATOM 1482 N N . ASP A 1 187 ? -27.875 1.675 52.442 1.00 76.50 187 ASP A N 1
ATOM 1483 C CA . ASP A 1 187 ? -27.660 1.127 53.769 1.00 76.50 187 ASP A CA 1
ATOM 1484 C C . ASP A 1 187 ? -28.808 0.184 54.153 1.00 76.50 187 ASP A C 1
ATOM 1486 O O . ASP A 1 187 ? -29.796 0.578 54.782 1.00 76.50 187 ASP A O 1
ATOM 1490 N N . GLY A 1 188 ? -28.678 -1.084 53.754 1.00 72.06 188 GLY A N 1
ATOM 1491 C CA . GLY A 1 188 ? -29.639 -2.139 54.086 1.00 72.06 188 GLY A CA 1
ATOM 1492 C C . GLY A 1 188 ? -29.844 -2.329 55.595 1.00 72.06 188 GLY A C 1
ATOM 1493 O O . GLY A 1 188 ? -30.886 -2.843 56.003 1.00 72.06 188 GLY A O 1
ATOM 1494 N N . THR A 1 189 ? -28.914 -1.855 56.435 1.00 75.19 189 THR A N 1
ATOM 1495 C CA . THR A 1 189 ? -29.067 -1.927 57.893 1.00 75.19 189 THR A CA 1
ATOM 1496 C C . THR A 1 189 ? -30.179 -1.018 58.404 1.00 75.19 189 THR A C 1
ATOM 1498 O O . THR A 1 189 ? -30.855 -1.401 59.353 1.00 75.19 189 THR A O 1
ATOM 1501 N N . LYS A 1 190 ? -30.476 0.105 57.730 1.00 80.25 190 LYS A N 1
ATOM 1502 C CA . LYS A 1 190 ? -31.593 0.994 58.102 1.00 80.25 190 LYS A CA 1
ATOM 1503 C C . LYS A 1 190 ? -32.956 0.342 57.908 1.00 80.25 190 LYS A C 1
ATOM 1505 O O . LYS A 1 190 ? -33.868 0.592 58.689 1.00 80.25 190 LYS A O 1
ATOM 1510 N N . ILE A 1 191 ? -33.107 -0.482 56.868 1.00 81.25 191 ILE A N 1
ATOM 1511 C CA . ILE A 1 191 ? -34.348 -1.235 56.638 1.00 81.25 191 ILE A CA 1
ATOM 1512 C C . ILE A 1 191 ? -34.494 -2.312 57.711 1.00 81.25 191 ILE A C 1
ATOM 1514 O O . ILE A 1 191 ? -35.564 -2.429 58.302 1.00 81.25 191 ILE A O 1
ATOM 1518 N N . SER A 1 192 ? -33.420 -3.050 58.001 1.00 80.56 192 SER A N 1
ATOM 1519 C CA . SER A 1 192 ? -33.421 -4.065 59.058 1.00 80.56 192 SER A CA 1
ATOM 1520 C C . SER A 1 192 ? -33.703 -3.466 60.438 1.00 80.56 192 SER A C 1
ATOM 1522 O O . SER A 1 192 ? -34.568 -3.972 61.141 1.00 80.56 192 SER A O 1
ATOM 1524 N N . GLN A 1 193 ? -33.061 -2.346 60.787 1.00 85.56 193 GLN A N 1
ATOM 1525 C CA . GLN A 1 193 ? -33.318 -1.612 62.030 1.00 85.56 193 GLN A CA 1
ATOM 1526 C C . GLN A 1 193 ? -34.778 -1.185 62.122 1.00 85.56 193 GLN A C 1
ATOM 1528 O O . GLN A 1 193 ? -35.449 -1.506 63.092 1.00 85.56 193 GLN A O 1
ATOM 1533 N N . ARG A 1 194 ? -35.312 -0.560 61.067 1.00 87.31 194 ARG A N 1
ATOM 1534 C CA . ARG A 1 194 ? -36.705 -0.108 61.067 1.00 87.31 194 ARG A CA 1
ATOM 1535 C C . ARG A 1 194 ? -37.704 -1.260 61.151 1.00 87.31 194 ARG A C 1
ATOM 1537 O O . ARG A 1 194 ? -38.781 -1.071 61.701 1.00 87.31 194 ARG A O 1
ATOM 1544 N N . LEU A 1 195 ? -37.366 -2.436 60.619 1.00 90.69 195 LEU A N 1
ATOM 1545 C CA . LEU A 1 195 ? -38.166 -3.653 60.768 1.00 90.69 195 LEU A CA 1
ATOM 1546 C C . LEU A 1 195 ? -38.147 -4.164 62.217 1.00 90.69 195 LEU A C 1
ATOM 1548 O O . LEU A 1 195 ? -39.179 -4.603 62.723 1.00 90.69 195 LEU A O 1
ATOM 1552 N N . ASP A 1 196 ? -36.988 -4.131 62.870 1.00 91.69 196 ASP A N 1
ATOM 1553 C CA . ASP A 1 196 ? -36.831 -4.583 64.253 1.00 91.69 196 ASP A CA 1
ATOM 1554 C C . ASP A 1 196 ? -37.466 -3.610 65.258 1.00 91.69 196 ASP A C 1
ATOM 1556 O O . ASP A 1 196 ? -38.117 -4.063 66.204 1.00 91.69 196 ASP A O 1
ATOM 1560 N N . ASP A 1 197 ? -37.392 -2.302 64.999 1.00 93.62 197 ASP A N 1
ATOM 1561 C CA . ASP A 1 197 ? -38.128 -1.272 65.740 1.00 93.62 197 ASP A CA 1
ATOM 1562 C C . ASP A 1 197 ? -39.639 -1.541 65.654 1.00 93.62 197 ASP A C 1
ATOM 1564 O O . ASP A 1 197 ? -40.302 -1.708 66.675 1.00 93.62 197 ASP A O 1
ATOM 1568 N N . LEU A 1 198 ? -40.171 -1.734 64.438 1.00 95.19 198 LEU A N 1
ATOM 1569 C CA . LEU A 1 198 ? -41.596 -2.019 64.222 1.00 95.19 198 LEU A CA 1
ATOM 1570 C C . LEU A 1 198 ? -42.063 -3.304 64.920 1.00 95.19 198 LEU A C 1
ATOM 1572 O O . LEU A 1 198 ? -43.172 -3.359 65.447 1.00 95.19 198 LEU A O 1
ATOM 1576 N N . LYS A 1 199 ? -41.233 -4.357 64.927 1.00 95.25 199 LYS A N 1
ATOM 1577 C CA . LYS A 1 199 ? -41.530 -5.598 65.664 1.00 95.25 199 LYS A CA 1
ATOM 1578 C C . LYS A 1 199 ? -41.576 -5.366 67.170 1.00 95.25 199 LYS A C 1
ATOM 1580 O O . LYS A 1 199 ? -42.356 -6.030 67.851 1.00 95.25 199 LYS A O 1
ATOM 1585 N N . THR A 1 200 ? -40.710 -4.498 67.682 1.00 95.38 200 THR A N 1
ATOM 1586 C CA . THR A 1 200 ? -40.649 -4.166 69.107 1.00 95.38 200 THR A CA 1
ATOM 1587 C C . THR A 1 200 ? -41.877 -3.362 69.512 1.00 95.38 200 THR A C 1
ATOM 1589 O O . THR A 1 200 ? -42.546 -3.749 70.466 1.00 95.38 200 THR A O 1
ATOM 1592 N N . ASP A 1 201 ? -42.245 -2.349 68.728 1.00 95.19 201 ASP A N 1
ATOM 1593 C CA . ASP A 1 201 ? -43.463 -1.560 68.939 1.00 95.19 201 ASP A CA 1
ATOM 1594 C C . ASP A 1 201 ? -44.713 -2.451 68.926 1.00 95.19 201 ASP A C 1
ATOM 1596 O O . ASP A 1 201 ? -45.487 -2.447 69.879 1.00 95.19 201 ASP A O 1
ATOM 1600 N N . LEU A 1 202 ? -44.849 -3.327 67.922 1.00 95.44 202 LEU A N 1
ATOM 1601 C CA . LEU A 1 202 ? -45.960 -4.284 67.844 1.00 95.44 202 LEU A CA 1
ATOM 1602 C C . LEU A 1 202 ? -46.027 -5.236 69.046 1.00 95.44 202 LEU A C 1
ATOM 1604 O O . LEU A 1 202 ? -47.120 -5.600 69.482 1.00 95.44 202 LEU A O 1
ATOM 1608 N N . ARG A 1 203 ? -44.879 -5.678 69.574 1.00 95.50 203 ARG A N 1
ATOM 1609 C CA . ARG A 1 203 ? -44.841 -6.513 70.786 1.00 95.50 203 ARG A CA 1
ATOM 1610 C C . ARG A 1 203 ? -45.282 -5.728 72.013 1.00 95.50 203 ARG A C 1
ATOM 1612 O O . ARG A 1 203 ? -46.083 -6.248 72.782 1.00 95.50 203 ARG A O 1
ATOM 1619 N N . ASN A 1 204 ? -44.798 -4.499 72.164 1.00 94.19 204 ASN A N 1
ATOM 1620 C CA . ASN A 1 204 ? -45.157 -3.634 73.283 1.00 94.19 204 ASN A CA 1
ATOM 1621 C C . ASN A 1 204 ? -46.660 -3.324 73.281 1.00 94.19 204 ASN A C 1
ATOM 1623 O O . ASN A 1 204 ? -47.307 -3.461 74.318 1.00 94.19 204 ASN A O 1
ATOM 1627 N N . ASP A 1 205 ? -47.226 -2.994 72.118 1.00 95.25 205 ASP A N 1
ATOM 1628 C CA . ASP A 1 205 ? -48.664 -2.757 71.957 1.00 95.25 205 ASP A CA 1
ATOM 1629 C C . ASP A 1 205 ? -49.479 -4.009 72.301 1.00 95.25 205 ASP A C 1
ATOM 1631 O O . ASP A 1 205 ? -50.485 -3.931 73.009 1.00 95.25 205 ASP A O 1
ATOM 1635 N N . LEU A 1 206 ? -49.029 -5.185 71.846 1.00 95.44 206 LEU A N 1
ATOM 1636 C CA . LEU A 1 206 ? -49.683 -6.454 72.157 1.00 95.44 206 LEU A CA 1
ATOM 1637 C C . LEU A 1 206 ? -49.650 -6.765 73.659 1.00 95.44 206 LEU A C 1
ATOM 1639 O O . LEU A 1 206 ? -50.650 -7.231 74.208 1.00 95.44 206 LEU A O 1
ATOM 1643 N N . ASP A 1 207 ? -48.519 -6.535 74.320 1.00 94.31 207 ASP A N 1
ATOM 1644 C CA . ASP A 1 207 ? -48.374 -6.775 75.755 1.00 94.31 207 ASP A CA 1
ATOM 1645 C C . ASP A 1 207 ? -49.197 -5.776 76.577 1.00 94.31 207 ASP A C 1
ATOM 1647 O O . ASP A 1 207 ? -49.828 -6.171 77.562 1.00 94.31 207 ASP A O 1
ATOM 1651 N N . TYR A 1 208 ? -49.281 -4.517 76.136 1.00 94.06 208 TYR A N 1
ATOM 1652 C CA . TYR A 1 208 ? -50.164 -3.518 76.735 1.00 94.06 208 TYR A CA 1
ATOM 1653 C C . TYR A 1 208 ? -51.634 -3.934 76.621 1.00 94.06 208 TYR A C 1
ATOM 1655 O O . TYR A 1 208 ? -52.335 -3.979 77.629 1.00 94.06 208 TYR A O 1
ATOM 1663 N N . LEU A 1 209 ? -52.080 -4.337 75.426 1.00 95.31 209 LEU A N 1
ATOM 1664 C CA . LEU A 1 209 ? -53.438 -4.842 75.186 1.00 95.31 209 LEU A CA 1
ATOM 1665 C C . LEU A 1 209 ? -53.762 -6.082 76.025 1.00 95.31 209 LEU A C 1
ATOM 1667 O O . LEU A 1 209 ? -54.854 -6.181 76.580 1.00 95.31 209 LEU A O 1
ATOM 1671 N N . LYS A 1 210 ? -52.826 -7.033 76.138 1.00 95.50 210 LYS A N 1
ATOM 1672 C CA . LYS A 1 210 ? -53.005 -8.220 76.989 1.00 95.50 210 LYS A CA 1
ATOM 1673 C C . LYS A 1 210 ? -53.172 -7.844 78.451 1.00 95.50 210 LYS A C 1
ATOM 1675 O O . LYS A 1 210 ? -54.026 -8.418 79.124 1.00 95.50 210 LYS A O 1
ATOM 1680 N N . LYS A 1 211 ? -52.349 -6.915 78.938 1.00 94.69 211 LYS A N 1
ATOM 1681 C CA . LYS A 1 211 ? -52.418 -6.445 80.318 1.00 94.69 211 LYS A CA 1
ATOM 1682 C C . LYS A 1 211 ? -53.738 -5.728 80.583 1.00 94.69 211 LYS A C 1
ATOM 1684 O O . LYS A 1 211 ? -54.433 -6.106 81.515 1.00 94.69 211 LYS A O 1
ATOM 1689 N N . ASP A 1 212 ? -54.109 -4.782 79.727 1.00 95.44 212 ASP A N 1
ATOM 1690 C CA . ASP A 1 212 ? -55.350 -4.014 79.854 1.00 95.44 212 ASP A CA 1
ATOM 1691 C C . ASP A 1 212 ? -56.588 -4.930 79.830 1.00 95.44 212 ASP A C 1
ATOM 1693 O O . ASP A 1 212 ? -57.489 -4.814 80.663 1.00 95.44 212 ASP A O 1
ATOM 1697 N N . LEU A 1 213 ? -56.589 -5.941 78.951 1.00 94.69 213 LEU A N 1
ATOM 1698 C CA . LEU A 1 213 ? -57.636 -6.962 78.924 1.00 94.69 213 LEU A CA 1
ATOM 1699 C C . LEU A 1 213 ? -57.664 -7.802 80.211 1.00 94.69 213 LEU A C 1
ATOM 1701 O O . LEU A 1 213 ? -58.743 -8.067 80.740 1.00 94.69 213 LEU A O 1
ATOM 1705 N N . SER A 1 214 ? -56.500 -8.223 80.712 1.00 94.88 214 SER A N 1
ATOM 1706 C CA . SER A 1 214 ? -56.390 -8.997 81.955 1.00 94.88 214 SER A CA 1
ATOM 1707 C C . SER A 1 214 ? -56.903 -8.203 83.157 1.00 94.88 214 SER A C 1
ATOM 1709 O O . SER A 1 214 ? -57.714 -8.720 83.925 1.00 94.88 214 SER A O 1
ATOM 1711 N N . ASP A 1 215 ? -56.487 -6.943 83.281 1.00 94.00 215 ASP A N 1
ATOM 1712 C CA . ASP A 1 215 ? -56.906 -6.034 84.349 1.00 94.00 215 ASP A CA 1
ATOM 1713 C C . ASP A 1 215 ? -58.428 -5.791 84.278 1.00 94.00 215 ASP A C 1
ATOM 1715 O O . ASP A 1 215 ? -59.126 -5.859 85.294 1.00 94.00 215 ASP A O 1
ATOM 1719 N N . SER A 1 216 ? -58.979 -5.613 83.070 1.00 94.75 216 SER A N 1
ATOM 1720 C CA . SER A 1 216 ? -60.425 -5.465 82.849 1.00 94.75 216 SER A CA 1
ATOM 1721 C C . SER A 1 216 ? -61.222 -6.711 83.255 1.00 94.75 216 SER A C 1
ATOM 1723 O O . SER A 1 216 ? -62.252 -6.599 83.927 1.00 94.75 216 SER A O 1
ATOM 1725 N N . ILE A 1 217 ? -60.748 -7.908 82.885 1.00 93.75 217 ILE A N 1
ATOM 1726 C CA . ILE A 1 217 ? -61.379 -9.178 83.275 1.00 93.75 217 ILE A CA 1
ATOM 1727 C C . ILE A 1 217 ? -61.342 -9.341 84.795 1.00 93.75 217 ILE A C 1
ATOM 1729 O O . ILE A 1 217 ? -62.361 -9.680 85.395 1.00 93.75 217 ILE A O 1
ATOM 1733 N N . GLN A 1 218 ? -60.198 -9.070 85.425 1.00 92.38 218 GLN A N 1
ATOM 1734 C CA . GLN A 1 218 ? -60.030 -9.216 86.868 1.00 92.38 218 GLN A CA 1
ATOM 1735 C C . GLN A 1 218 ? -60.924 -8.244 87.647 1.00 92.38 218 GLN A C 1
ATOM 1737 O O . GLN A 1 218 ? -61.579 -8.662 88.601 1.00 92.38 218 GLN A O 1
ATOM 1742 N N . SER A 1 219 ? -61.031 -6.990 87.194 1.00 92.75 219 SER A N 1
ATOM 1743 C CA . SER A 1 219 ? -61.966 -6.012 87.763 1.00 92.75 219 SER A CA 1
ATOM 1744 C C . SER A 1 219 ? -63.410 -6.501 87.670 1.00 92.75 219 SER A C 1
ATOM 1746 O O . SER A 1 219 ? -64.111 -6.537 88.677 1.00 92.75 219 SER A O 1
ATOM 1748 N N . LYS A 1 220 ? -63.850 -6.937 86.481 1.00 92.25 220 LYS A N 1
ATOM 1749 C CA . LYS A 1 220 ? -65.229 -7.408 86.286 1.00 92.25 220 LYS A CA 1
ATOM 1750 C C . LYS A 1 220 ? -65.545 -8.669 87.080 1.00 92.25 220 LYS A C 1
ATOM 1752 O O . LYS A 1 220 ? -66.667 -8.797 87.558 1.00 92.25 220 LYS A O 1
ATOM 1757 N N . MET A 1 221 ? -64.596 -9.597 87.217 1.00 88.94 221 MET A N 1
ATOM 1758 C CA . MET A 1 221 ? -64.772 -10.771 88.080 1.00 88.94 221 MET A CA 1
ATOM 1759 C C . MET A 1 221 ? -64.900 -10.364 89.550 1.00 88.94 221 MET A C 1
ATOM 1761 O O . MET A 1 221 ? -65.794 -10.869 90.220 1.00 88.94 221 MET A O 1
ATOM 1765 N N . GLY A 1 222 ? -64.084 -9.416 90.025 1.00 86.12 222 GLY A N 1
ATOM 1766 C CA . GLY A 1 222 ? -64.186 -8.887 91.388 1.00 86.12 222 GLY A CA 1
ATOM 1767 C C . GLY A 1 222 ? -65.531 -8.209 91.670 1.00 86.12 222 GLY A C 1
ATOM 1768 O O . GLY A 1 222 ? -66.130 -8.437 92.725 1.00 86.12 222 GLY A O 1
ATOM 1769 N N . ASP A 1 223 ? -66.055 -7.442 90.710 1.00 88.56 223 ASP A N 1
ATOM 1770 C CA . ASP A 1 223 ? -67.397 -6.852 90.800 1.00 88.56 223 ASP A CA 1
ATOM 1771 C C . ASP A 1 223 ? -68.480 -7.942 90.899 1.00 88.56 223 ASP A C 1
ATOM 1773 O O . ASP A 1 223 ? -69.387 -7.860 91.732 1.00 88.56 223 ASP A O 1
ATOM 1777 N N . LEU A 1 224 ? -68.360 -8.999 90.087 1.00 87.19 224 LEU A N 1
ATOM 1778 C CA . LEU A 1 224 ? -69.296 -10.126 90.063 1.00 87.19 224 LEU A CA 1
ATOM 1779 C C . LEU A 1 224 ? -69.276 -10.921 91.371 1.00 87.19 224 LEU A C 1
ATOM 1781 O O . LEU A 1 224 ? -70.339 -11.215 91.914 1.00 87.19 224 LEU A O 1
ATOM 1785 N N . GLU A 1 225 ? -68.089 -11.229 91.900 1.00 85.56 225 GLU A N 1
ATOM 1786 C CA . GLU A 1 225 ? -67.927 -11.889 93.199 1.00 85.56 225 GLU A CA 1
ATOM 1787 C C . GLU A 1 225 ? -68.550 -11.049 94.317 1.00 85.56 225 GLU A C 1
ATOM 1789 O O . GLU A 1 225 ? -69.331 -11.563 95.118 1.00 85.56 225 GLU A O 1
ATOM 1794 N N . THR A 1 226 ? -68.279 -9.741 94.335 1.00 83.62 226 THR A N 1
ATOM 1795 C CA . THR A 1 226 ? -68.822 -8.825 95.347 1.00 83.62 226 THR A CA 1
ATOM 1796 C C . THR A 1 226 ? -70.351 -8.785 95.309 1.00 83.62 226 THR A C 1
ATOM 1798 O O . THR A 1 226 ? -70.998 -8.868 96.357 1.00 83.62 226 THR A O 1
ATOM 1801 N N . CYS A 1 227 ? -70.950 -8.703 94.116 1.00 80.44 227 CYS A N 1
ATOM 1802 C CA . CYS A 1 227 ? -72.401 -8.782 93.944 1.00 80.44 227 CYS A CA 1
ATOM 1803 C C . CYS A 1 227 ? -72.961 -10.132 94.411 1.00 80.44 227 CYS A C 1
ATOM 1805 O O . CYS A 1 227 ? -73.938 -10.157 95.158 1.00 80.44 227 CYS A O 1
ATOM 1807 N N . PHE A 1 228 ? -72.318 -11.239 94.031 1.00 80.19 228 PHE A N 1
ATOM 1808 C CA . PHE A 1 228 ? -72.786 -12.583 94.360 1.00 80.19 228 PHE A CA 1
ATOM 1809 C C . PHE A 1 228 ? -72.778 -12.840 95.873 1.00 80.19 228 PHE A C 1
ATOM 1811 O O . PHE A 1 228 ? -73.781 -13.295 96.422 1.00 80.19 228 PHE A O 1
ATOM 1818 N N . TYR A 1 229 ? -71.693 -12.487 96.574 1.00 77.56 229 TYR A N 1
ATOM 1819 C CA . TYR A 1 229 ? -71.608 -12.639 98.033 1.00 77.56 229 TYR A CA 1
ATOM 1820 C C . TYR A 1 229 ? -72.572 -11.712 98.781 1.00 77.56 229 TYR A C 1
ATOM 1822 O O . TYR A 1 229 ? -73.136 -12.110 99.802 1.00 77.56 229 TYR A O 1
ATOM 1830 N N . LYS A 1 230 ? -72.812 -10.498 98.272 1.00 78.88 230 LYS A N 1
ATOM 1831 C CA . LYS A 1 230 ? -73.789 -9.571 98.858 1.00 78.88 230 LYS A CA 1
ATOM 1832 C C . LYS A 1 230 ? -75.219 -10.102 98.735 1.00 78.88 230 LYS A C 1
ATOM 1834 O O . LYS A 1 230 ? -75.977 -10.047 99.708 1.00 78.88 230 LYS A O 1
ATOM 1839 N N . ASP A 1 231 ? -75.580 -10.644 97.575 1.00 78.44 231 ASP A N 1
ATOM 1840 C CA . ASP A 1 231 ? -76.894 -11.252 97.360 1.00 78.44 231 ASP A CA 1
ATOM 1841 C C . ASP A 1 231 ? -77.071 -12.508 98.220 1.00 78.44 231 ASP A C 1
ATOM 1843 O O . ASP A 1 231 ? -78.114 -12.660 98.862 1.00 78.44 231 ASP A O 1
ATOM 1847 N N . LEU A 1 232 ? -76.040 -13.356 98.323 1.00 79.00 232 LEU A N 1
ATOM 1848 C CA . LEU A 1 232 ? -76.064 -14.538 99.188 1.00 79.00 232 LEU A CA 1
ATOM 1849 C C . LEU A 1 232 ? -76.257 -14.162 100.664 1.00 79.00 232 LEU A C 1
ATOM 1851 O O . LEU A 1 232 ? -77.140 -14.709 101.319 1.00 79.00 232 LEU A O 1
ATOM 1855 N N . GLY A 1 233 ? -75.501 -13.180 101.170 1.00 74.25 233 GLY A N 1
ATOM 1856 C CA . GLY A 1 233 ? -75.637 -12.702 102.551 1.00 74.25 233 GLY A CA 1
ATOM 1857 C C . GLY A 1 233 ? -77.007 -12.071 102.830 1.00 74.25 233 GLY A C 1
ATOM 1858 O O . GLY A 1 233 ? -77.577 -12.230 103.913 1.00 74.25 233 GLY A O 1
ATOM 1859 N N . THR A 1 234 ? -77.599 -11.414 101.829 1.00 76.31 234 THR A N 1
ATOM 1860 C CA . THR A 1 234 ? -78.972 -10.893 101.924 1.00 76.31 234 THR A CA 1
ATOM 1861 C C . THR A 1 234 ? -79.997 -12.030 102.013 1.00 76.31 234 THR A C 1
ATOM 1863 O O . THR A 1 234 ? -80.947 -11.941 102.794 1.00 76.31 234 THR A O 1
ATOM 1866 N N . GLN A 1 235 ? -79.814 -13.110 101.248 1.00 75.75 235 GLN A N 1
ATOM 1867 C CA . GLN A 1 235 ? -80.671 -14.300 101.320 1.00 75.75 235 GLN A CA 1
ATOM 1868 C C . GLN A 1 235 ? -80.511 -15.044 102.650 1.00 75.75 235 GLN A C 1
ATOM 1870 O O . GLN A 1 235 ? -81.512 -15.427 103.252 1.00 75.75 235 GLN A O 1
ATOM 1875 N N . GLU A 1 236 ? -79.284 -15.184 103.151 1.00 74.69 236 GLU A N 1
ATOM 1876 C CA . GLU A 1 236 ? -78.998 -15.790 104.456 1.00 74.69 236 GLU A CA 1
ATOM 1877 C C . GLU A 1 236 ? -79.700 -15.031 105.591 1.00 74.69 236 GLU A C 1
ATOM 1879 O O . GLU A 1 236 ? -80.374 -15.636 106.424 1.00 74.69 236 GLU A O 1
ATOM 1884 N N . THR A 1 237 ? -79.648 -13.695 105.565 1.00 74.44 237 THR A N 1
ATOM 1885 C CA . THR A 1 237 ? -80.331 -12.843 106.553 1.00 74.44 237 THR A CA 1
ATOM 1886 C C . THR A 1 237 ? -81.851 -13.040 106.524 1.00 74.44 237 THR A C 1
ATOM 1888 O O . THR A 1 237 ? -82.487 -13.133 107.575 1.00 74.44 237 THR A O 1
ATOM 1891 N N . LYS A 1 238 ? -82.449 -13.154 105.328 1.00 74.31 238 LYS A N 1
ATOM 1892 C CA . LYS A 1 238 ? -83.885 -13.448 105.173 1.00 74.31 238 LYS A CA 1
ATOM 1893 C C . LYS A 1 238 ? -84.247 -14.830 105.709 1.00 74.31 238 LYS A C 1
ATOM 1895 O O . LYS A 1 238 ? -85.276 -14.972 106.364 1.00 74.31 238 LYS A O 1
ATOM 1900 N N . LEU A 1 239 ? -83.409 -15.834 105.452 1.00 73.38 239 LEU A N 1
ATOM 1901 C CA . LEU A 1 239 ? -83.637 -17.201 105.915 1.00 73.38 239 LEU A CA 1
ATOM 1902 C C . LEU A 1 239 ? -83.564 -17.289 107.447 1.00 73.38 239 LEU A C 1
ATOM 1904 O O . LEU A 1 239 ? -84.420 -17.911 108.071 1.00 73.38 239 LEU A O 1
ATOM 1908 N N . LEU A 1 240 ? -82.583 -16.613 108.054 1.00 71.19 240 LEU A N 1
ATOM 1909 C CA . LEU A 1 240 ? -82.433 -16.520 109.508 1.00 71.19 240 LEU A CA 1
ATOM 1910 C C . LEU A 1 240 ? -83.612 -15.796 110.169 1.00 71.19 240 LEU A C 1
ATOM 1912 O O . LEU A 1 240 ? -84.063 -16.234 111.225 1.00 71.19 240 LEU A O 1
ATOM 1916 N N . ALA A 1 241 ? -84.147 -14.738 109.549 1.00 67.44 241 ALA A N 1
ATOM 1917 C CA . ALA A 1 241 ? -85.354 -14.066 110.034 1.00 67.44 241 ALA A CA 1
ATOM 1918 C C . ALA A 1 241 ? -86.572 -15.010 110.033 1.00 67.44 241 ALA A C 1
ATOM 1920 O O . ALA A 1 241 ? -87.273 -15.102 111.036 1.00 67.44 241 ALA A O 1
ATOM 1921 N N . LEU A 1 242 ? -86.757 -15.780 108.956 1.00 68.06 242 LEU A N 1
ATOM 1922 C CA . LEU A 1 242 ? -87.830 -16.775 108.818 1.00 68.06 242 LEU A CA 1
ATOM 1923 C C . LEU A 1 242 ? -87.717 -17.912 109.848 1.00 68.06 242 LEU A C 1
ATOM 1925 O O . LEU A 1 242 ? -88.711 -18.324 110.443 1.00 68.06 242 LEU A O 1
ATOM 1929 N N . ILE A 1 243 ? -86.499 -18.403 110.097 1.00 67.56 243 ILE A N 1
ATOM 1930 C CA . ILE A 1 243 ? -86.234 -19.393 111.152 1.00 67.56 243 ILE A CA 1
ATOM 1931 C C . ILE A 1 243 ? -86.512 -18.786 112.534 1.00 67.56 243 ILE A C 1
ATOM 1933 O O . ILE A 1 243 ? -87.124 -19.439 113.375 1.00 67.56 243 ILE A O 1
ATOM 1937 N N . GLY A 1 244 ? -86.113 -17.532 112.764 1.00 59.91 244 GLY A N 1
ATOM 1938 C CA . GLY A 1 244 ? -86.410 -16.800 113.995 1.00 59.91 244 GLY A CA 1
ATOM 1939 C C . GLY A 1 244 ? -87.912 -16.644 114.251 1.00 59.91 244 GLY A C 1
ATOM 1940 O O . GLY A 1 244 ? -88.351 -16.803 115.389 1.00 59.91 244 GLY A O 1
ATOM 1941 N N . GLU A 1 245 ? -88.705 -16.405 113.204 1.00 61.88 245 GLU A N 1
ATOM 1942 C CA . GLU A 1 245 ? -90.171 -16.374 113.283 1.00 61.88 245 GLU A CA 1
ATOM 1943 C C . GLU A 1 245 ? -90.753 -17.748 113.641 1.00 61.88 245 GLU A C 1
ATOM 1945 O O . GLU A 1 245 ? -91.542 -17.851 114.583 1.00 61.88 245 GLU A O 1
ATOM 1950 N N . LEU A 1 246 ? -90.313 -18.810 112.954 1.00 57.00 246 LEU A N 1
ATOM 1951 C CA . LEU A 1 246 ? -90.770 -20.190 113.177 1.00 57.00 246 LEU A CA 1
ATOM 1952 C C . LEU A 1 246 ? -90.393 -20.748 114.558 1.00 57.00 246 LEU A C 1
ATOM 1954 O O . LEU A 1 246 ? -91.107 -21.593 115.097 1.00 57.00 246 LEU A O 1
ATOM 1958 N N . CYS A 1 247 ? -89.277 -20.293 115.126 1.00 55.50 247 CYS A N 1
ATOM 1959 C CA . CYS A 1 247 ? -88.772 -20.732 116.427 1.00 55.50 247 CYS A CA 1
ATOM 1960 C C . CYS A 1 247 ? -89.174 -19.811 117.592 1.00 55.50 247 CYS A C 1
ATOM 1962 O O . CYS A 1 247 ? -88.770 -20.073 118.727 1.00 55.50 247 CYS A O 1
ATOM 1964 N N . SER A 1 248 ? -89.945 -18.745 117.349 1.00 54.16 248 SER A N 1
ATOM 1965 C CA . SER A 1 248 ? -90.417 -17.865 118.421 1.00 54.16 248 SER A CA 1
ATOM 1966 C C . SER A 1 248 ? -91.554 -18.521 119.220 1.00 54.16 248 SER A C 1
ATOM 1968 O O . SER A 1 248 ? -92.514 -19.051 118.668 1.00 54.16 248 SER A O 1
ATOM 1970 N N . ASP A 1 249 ? -91.459 -18.482 120.550 1.00 46.38 249 ASP A N 1
ATOM 1971 C CA . ASP A 1 249 ? -92.393 -19.102 121.507 1.00 46.38 249 ASP A CA 1
ATOM 1972 C C . ASP A 1 249 ? -93.743 -18.361 121.656 1.00 46.38 249 ASP A C 1
ATOM 1974 O O . ASP A 1 249 ? -94.486 -18.579 122.614 1.00 46.38 249 ASP A O 1
ATOM 1978 N N . GLY A 1 250 ? -94.075 -17.477 120.707 1.00 50.75 250 GLY A N 1
ATOM 1979 C CA . GLY A 1 250 ? -95.326 -16.718 120.677 1.00 50.75 250 GLY A CA 1
ATOM 1980 C C . GLY A 1 250 ? -95.441 -15.594 121.716 1.00 50.75 250 GLY A C 1
ATOM 1981 O O . GLY A 1 250 ? -96.526 -15.035 121.868 1.00 50.75 250 GLY A O 1
ATOM 1982 N N . THR A 1 251 ? -94.367 -15.237 122.434 1.00 44.16 251 THR A N 1
ATOM 1983 C CA . THR A 1 251 ? -94.419 -14.229 123.516 1.00 44.16 251 THR A CA 1
ATOM 1984 C C . THR A 1 251 ? -94.160 -12.778 123.084 1.00 44.16 251 THR A C 1
ATOM 1986 O O . THR A 1 251 ? -94.297 -11.868 123.905 1.00 44.1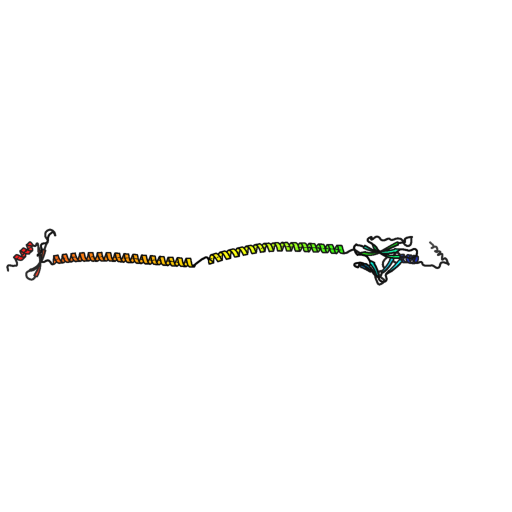6 251 THR A O 1
ATOM 1989 N N . LYS A 1 252 ? -93.851 -12.513 121.806 1.00 45.81 252 LYS A N 1
ATOM 1990 C CA . LYS A 1 252 ? -93.723 -11.147 121.259 1.00 45.81 252 LYS A CA 1
ATOM 1991 C C . LYS A 1 252 ? -94.913 -10.796 120.352 1.00 45.81 252 LYS A C 1
ATOM 1993 O O . LYS A 1 252 ? -95.258 -11.611 119.499 1.00 45.81 252 LYS A O 1
ATOM 1998 N N . PRO A 1 253 ? -95.538 -9.608 120.488 1.00 42.31 253 PRO A N 1
ATOM 1999 C CA . PRO A 1 253 ? -96.597 -9.192 119.578 1.00 42.31 253 PRO A CA 1
ATOM 2000 C C . PRO A 1 253 ? -96.022 -8.930 118.182 1.00 42.31 253 PRO A C 1
ATOM 2002 O O . PRO A 1 253 ? -95.023 -8.227 118.038 1.00 42.31 253 PRO A O 1
ATOM 2005 N N . LEU A 1 254 ? -96.676 -9.489 117.165 1.00 46.62 254 LEU A N 1
ATOM 2006 C CA . LEU A 1 254 ? -96.476 -9.148 115.760 1.00 46.62 254 LEU A CA 1
ATOM 2007 C C . LEU A 1 254 ? -97.150 -7.795 115.488 1.00 46.62 254 LEU A C 1
ATOM 2009 O O . LEU A 1 254 ? -98.380 -7.708 115.455 1.00 46.62 254 LEU A O 1
ATOM 2013 N N . ASP A 1 255 ? -96.359 -6.742 115.281 1.00 44.31 255 ASP A N 1
ATOM 2014 C CA . ASP A 1 255 ? -96.847 -5.523 114.635 1.00 44.31 255 ASP A CA 1
ATOM 2015 C C . ASP A 1 255 ? -97.182 -5.880 113.179 1.00 44.31 255 ASP A C 1
ATOM 2017 O O . ASP A 1 255 ? -96.297 -6.108 112.363 1.00 44.31 255 ASP A O 1
ATOM 2021 N N . ARG A 1 256 ? -98.485 -6.038 112.923 1.00 49.09 256 ARG A N 1
ATOM 2022 C CA . ARG A 1 256 ? -99.214 -6.161 111.642 1.00 49.09 256 ARG A CA 1
ATOM 2023 C C . ARG A 1 256 ? -98.483 -5.833 110.313 1.00 49.09 256 ARG A C 1
ATOM 2025 O O . ARG A 1 256 ? -97.620 -4.963 110.294 1.00 49.09 256 ARG A O 1
ATOM 2032 N N . PRO A 1 257 ? -99.041 -6.266 109.151 1.00 44.41 257 PRO A N 1
ATOM 2033 C CA . PRO A 1 257 ? -100.217 -7.134 108.968 1.00 44.41 257 PRO A CA 1
ATOM 2034 C C . PRO A 1 257 ? -99.968 -8.265 107.950 1.00 44.41 257 PRO A C 1
ATOM 2036 O O . PRO A 1 257 ? -99.859 -8.018 106.750 1.00 44.41 257 PRO A O 1
ATOM 2039 N N . LEU A 1 258 ? -99.997 -9.520 108.398 1.00 44.50 258 LEU A N 1
ATOM 2040 C CA . LEU A 1 258 ? -100.459 -10.615 107.541 1.00 44.50 258 LEU A CA 1
ATOM 2041 C C . LEU A 1 258 ? -101.974 -10.733 107.746 1.00 44.50 258 LEU A C 1
ATOM 2043 O O . LEU A 1 258 ? -102.442 -10.668 108.880 1.00 44.50 258 LEU A O 1
ATOM 2047 N N . GLY A 1 259 ? -102.701 -10.755 106.629 1.00 44.31 259 GLY A N 1
ATOM 2048 C CA . GLY A 1 259 ? -104.144 -10.537 106.520 1.00 44.31 259 GLY A CA 1
ATOM 2049 C C . GLY A 1 259 ? -105.046 -11.477 107.323 1.00 44.31 259 GLY A C 1
ATOM 2050 O O . GLY A 1 259 ? -104.596 -12.432 107.949 1.00 44.31 259 GLY A O 1
ATOM 2051 N N . ASP A 1 260 ? -106.332 -11.126 107.292 1.00 47.81 260 ASP A N 1
ATOM 2052 C CA . ASP A 1 260 ? -107.414 -11.622 108.144 1.00 47.81 260 ASP A CA 1
ATOM 2053 C C . ASP A 1 260 ? -107.466 -13.160 108.293 1.00 47.81 260 ASP A C 1
ATOM 2055 O O . ASP A 1 260 ? -107.456 -13.902 107.312 1.00 47.81 260 ASP A O 1
ATOM 2059 N N . ASP A 1 261 ? -107.546 -13.595 109.558 1.00 50.34 261 ASP A N 1
ATOM 2060 C CA . ASP A 1 261 ? -107.684 -14.968 110.079 1.00 50.34 261 ASP A CA 1
ATOM 2061 C C . ASP A 1 261 ? -106.572 -15.989 109.743 1.00 50.34 261 ASP A C 1
ATOM 2063 O O . ASP A 1 261 ? -106.797 -16.978 109.035 1.00 50.34 261 ASP A O 1
ATOM 2067 N N . PRO A 1 262 ? -105.365 -15.858 110.339 1.00 55.47 262 PRO A N 1
ATOM 2068 C CA . PRO A 1 262 ? -104.382 -16.932 110.307 1.00 55.47 262 PRO A CA 1
ATOM 2069 C C . PRO A 1 262 ? -104.920 -18.172 111.031 1.00 55.47 262 PRO A C 1
ATOM 2071 O O . PRO A 1 262 ? -105.214 -18.174 112.227 1.00 55.47 262 PRO A O 1
ATOM 2074 N N . THR A 1 263 ? -105.033 -19.254 110.272 1.00 53.16 263 THR A N 1
ATOM 2075 C CA . THR A 1 263 ? -105.339 -20.586 110.781 1.00 53.16 263 THR A CA 1
ATOM 2076 C C . THR A 1 263 ? -104.093 -21.162 111.456 1.00 53.16 263 THR A C 1
ATOM 2078 O O . THR A 1 263 ? -103.050 -21.294 110.812 1.00 53.16 263 THR A O 1
ATOM 2081 N N . TYR A 1 264 ? -104.172 -21.509 112.742 1.00 60.94 264 TYR A N 1
ATOM 2082 C CA . TYR A 1 264 ? -103.027 -22.027 113.494 1.00 60.94 264 TYR A CA 1
ATOM 2083 C C . TYR A 1 264 ? -103.091 -23.549 113.610 1.00 60.94 264 TYR A C 1
ATOM 2085 O O . TYR A 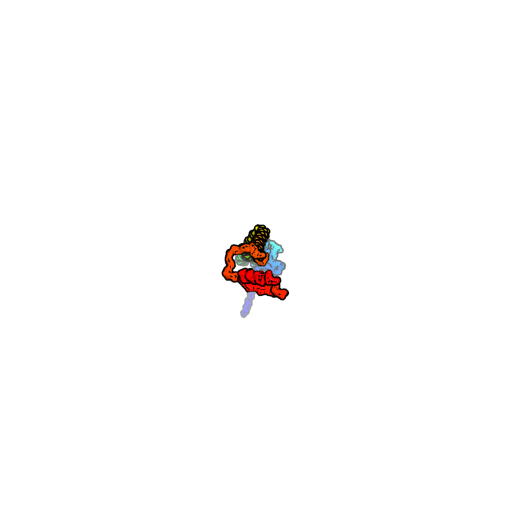1 264 ? -104.149 -24.129 113.854 1.00 60.94 264 TYR A O 1
ATOM 2093 N N . TYR A 1 265 ? -101.930 -24.193 113.487 1.00 58.72 265 TYR A N 1
ATOM 2094 C CA . TYR A 1 265 ? -101.768 -25.629 113.695 1.00 58.72 265 TYR A CA 1
ATOM 2095 C C . TYR A 1 265 ? -101.015 -25.876 115.002 1.00 58.72 265 TYR A C 1
ATOM 2097 O O . TYR A 1 265 ? -99.927 -25.342 115.211 1.00 58.72 265 TYR A O 1
ATOM 2105 N N . SER A 1 266 ? -101.574 -26.709 115.880 1.00 58.06 266 SER A N 1
ATOM 2106 C CA . SER A 1 266 ? -100.898 -27.168 117.097 1.00 58.06 266 SER A CA 1
ATOM 2107 C C . SER A 1 266 ? -100.753 -28.686 117.079 1.00 58.06 266 SER A C 1
ATOM 2109 O O . SER A 1 266 ? -101.724 -29.411 116.860 1.00 58.06 266 SER A O 1
ATOM 2111 N N . LEU A 1 267 ? -99.535 -29.169 117.324 1.00 57.25 267 LEU A N 1
ATOM 2112 C CA . LEU A 1 267 ? -99.253 -30.580 117.576 1.00 57.25 267 LEU A CA 1
ATOM 2113 C C . LEU A 1 267 ? -99.488 -30.870 119.061 1.00 57.25 267 LEU A C 1
ATOM 2115 O O . LEU A 1 267 ? -98.801 -30.322 119.925 1.00 57.25 267 LEU A O 1
ATOM 2119 N N . ARG A 1 268 ? -100.462 -31.729 119.373 1.00 63.72 268 ARG A N 1
ATOM 2120 C CA . ARG A 1 268 ? -100.829 -32.080 120.755 1.00 63.72 268 ARG A CA 1
ATOM 2121 C C . ARG A 1 268 ? -101.009 -33.581 120.912 1.00 63.72 268 ARG A C 1
ATOM 2123 O O . ARG A 1 268 ? -101.380 -34.277 119.975 1.00 63.72 268 ARG A O 1
ATOM 2130 N N . LYS A 1 269 ? -100.765 -34.080 122.122 1.00 54.72 269 LYS A N 1
ATOM 2131 C CA . LYS A 1 269 ? -101.012 -35.475 122.487 1.00 54.72 269 LYS A CA 1
ATOM 2132 C C . LYS A 1 269 ? -102.375 -35.564 123.180 1.00 54.72 269 LYS A C 1
ATOM 2134 O O . LYS A 1 269 ? -102.527 -34.988 124.251 1.00 54.72 269 LYS A O 1
ATOM 2139 N N . VAL A 1 270 ? -103.343 -36.240 122.566 1.00 60.53 270 VAL A N 1
ATOM 2140 C CA . VAL A 1 270 ? -104.702 -36.459 123.099 1.00 60.53 270 VAL A CA 1
ATOM 2141 C C . VAL A 1 270 ? -104.900 -37.968 123.224 1.00 60.53 270 VAL A C 1
ATOM 2143 O O . VAL A 1 270 ? -104.640 -38.695 122.263 1.00 60.53 270 VAL A O 1
ATOM 2146 N N . ASP A 1 271 ? -105.244 -38.455 124.419 1.00 57.81 271 ASP A N 1
ATOM 2147 C CA . ASP A 1 271 ? -105.408 -39.889 124.725 1.00 57.81 271 ASP A CA 1
ATOM 2148 C C . ASP A 1 271 ? -104.248 -40.773 124.225 1.00 57.81 271 ASP A C 1
ATOM 2150 O O . ASP A 1 271 ? -104.419 -41.849 123.652 1.00 57.81 271 ASP A O 1
ATOM 2154 N N . GLY A 1 272 ? -103.018 -40.279 124.395 1.00 62.66 272 GLY A N 1
ATOM 2155 C CA . GLY A 1 272 ? -101.797 -40.993 124.017 1.00 62.66 272 GLY A CA 1
ATOM 2156 C C . GLY A 1 272 ? -101.417 -40.932 122.531 1.00 62.66 272 GLY A C 1
ATOM 2157 O O . GLY A 1 272 ? -100.312 -41.367 122.199 1.00 62.66 272 GLY A O 1
ATOM 2158 N N . LYS A 1 273 ? -102.239 -40.343 121.651 1.00 57.88 273 LYS A N 1
ATOM 2159 C CA . LYS A 1 273 ? -101.946 -40.169 120.214 1.00 57.88 273 LYS A CA 1
ATOM 2160 C C . LYS A 1 273 ? -101.585 -38.722 119.879 1.00 57.88 273 LYS A C 1
ATOM 2162 O O . LYS A 1 273 ? -102.122 -37.792 120.470 1.00 57.88 273 LYS A O 1
ATOM 2167 N N . LEU A 1 274 ? -100.650 -38.536 118.946 1.00 55.88 274 LEU A N 1
ATOM 2168 C CA . LEU A 1 274 ? -100.257 -37.216 118.451 1.00 55.88 274 LEU A CA 1
ATOM 2169 C C . LEU A 1 274 ? -101.263 -36.764 117.382 1.00 55.88 274 LEU A C 1
ATOM 2171 O O . LEU A 1 274 ? -101.403 -37.422 116.354 1.00 55.88 274 LEU A O 1
ATOM 2175 N N . CYS A 1 275 ? -101.951 -35.656 117.629 1.00 60.91 275 CYS A N 1
ATOM 2176 C CA . CYS A 1 275 ? -102.953 -35.074 116.747 1.00 60.91 275 CYS A CA 1
ATOM 2177 C C . CYS A 1 275 ? -102.522 -33.665 116.326 1.00 60.91 275 CYS A C 1
ATOM 2179 O O . CYS A 1 275 ? -101.928 -32.922 117.113 1.00 60.91 275 CYS A O 1
ATOM 2181 N N . ILE A 1 276 ? -102.850 -33.296 115.088 1.00 62.47 276 ILE A N 1
ATOM 2182 C CA . ILE A 1 276 ? -102.751 -31.921 114.598 1.00 62.47 276 ILE A CA 1
ATOM 2183 C C . ILE A 1 276 ? -104.132 -31.295 114.755 1.00 62.47 276 ILE A C 1
ATOM 2185 O O . ILE A 1 276 ? -105.099 -31.777 114.168 1.00 62.47 276 ILE A O 1
ATOM 2189 N N . ILE A 1 277 ? -104.217 -30.239 115.557 1.00 63.16 277 ILE A N 1
ATOM 2190 C CA . ILE A 1 277 ? -105.441 -29.460 115.736 1.00 63.16 277 ILE A CA 1
ATOM 2191 C C . ILE A 1 277 ? -105.286 -28.183 114.917 1.00 63.16 277 ILE A C 1
ATOM 2193 O O . ILE A 1 277 ? -104.294 -27.468 115.073 1.00 63.16 277 ILE A O 1
ATOM 2197 N N . ASN A 1 278 ? -106.251 -27.933 114.037 1.00 66.88 278 ASN A N 1
ATOM 2198 C CA . ASN A 1 278 ? -106.379 -26.715 113.250 1.00 66.88 278 ASN A CA 1
ATOM 2199 C C . ASN A 1 278 ? -107.557 -25.914 113.822 1.00 66.88 278 ASN A C 1
ATOM 2201 O O . ASN A 1 278 ? -108.635 -26.475 114.016 1.00 66.88 278 ASN A O 1
ATOM 2205 N N . GLY A 1 279 ? -107.331 -24.632 114.095 1.00 67.88 279 GLY A N 1
ATOM 2206 C CA . GLY A 1 279 ? -108.388 -23.687 114.432 1.00 67.88 279 GLY A CA 1
ATOM 2207 C C . GLY A 1 279 ? -107.848 -22.271 114.596 1.00 67.88 279 GLY A C 1
ATOM 2208 O O . GLY A 1 279 ? -106.646 -22.004 114.466 1.00 67.88 279 GLY A O 1
ATOM 2209 N N . THR A 1 280 ? -108.744 -21.349 114.911 1.00 72.38 280 THR A N 1
ATOM 2210 C CA . THR A 1 280 ? -108.384 -19.999 115.342 1.00 72.38 280 THR A CA 1
ATOM 2211 C C . THR A 1 280 ? -107.701 -20.037 116.714 1.00 72.38 280 THR A C 1
ATOM 2213 O O . THR A 1 280 ? -107.845 -20.979 117.501 1.00 72.38 280 THR A O 1
ATOM 2216 N N . ILE A 1 281 ? -106.960 -18.980 117.057 1.00 64.25 281 ILE A N 1
ATOM 2217 C CA . ILE A 1 281 ? -106.250 -18.918 118.345 1.00 64.25 281 ILE A CA 1
ATOM 2218 C C . ILE A 1 281 ? -107.200 -18.931 119.557 1.00 64.25 281 ILE A C 1
ATOM 2220 O O . ILE A 1 281 ? -106.796 -19.319 120.654 1.00 64.25 281 ILE A O 1
ATOM 2224 N N . ASN A 1 282 ? -108.463 -18.529 119.365 1.00 66.19 282 ASN A N 1
ATOM 2225 C CA . ASN A 1 282 ? -109.503 -18.575 120.392 1.00 66.19 282 ASN A CA 1
ATOM 2226 C C . ASN A 1 282 ? -110.018 -20.006 120.602 1.00 66.19 282 ASN A C 1
ATOM 2228 O O . ASN A 1 282 ? -110.082 -20.451 121.747 1.00 66.19 282 ASN A O 1
ATOM 2232 N N . GLU A 1 283 ? -110.270 -20.753 119.521 1.00 66.31 283 GLU A N 1
ATOM 2233 C CA . GLU A 1 283 ? -110.666 -22.172 119.579 1.00 66.31 283 GLU A CA 1
ATOM 2234 C C . GLU A 1 283 ? -109.573 -23.033 120.235 1.00 66.31 283 GLU A C 1
ATOM 2236 O O . GLU A 1 283 ? -109.855 -23.868 121.097 1.00 66.31 283 GLU A O 1
ATOM 2241 N N . LEU A 1 284 ? -108.299 -22.769 119.918 1.00 65.06 284 LEU A N 1
ATOM 2242 C CA . LEU A 1 284 ? -107.159 -23.457 120.540 1.00 65.06 284 LEU A CA 1
ATOM 2243 C C . LEU A 1 284 ? -107.036 -23.173 122.051 1.00 65.06 284 LEU A C 1
ATOM 2245 O O . LEU A 1 284 ? -106.650 -24.067 122.813 1.00 65.06 284 LEU A O 1
ATOM 2249 N N . LYS A 1 285 ? -107.371 -21.953 122.499 1.00 65.00 285 LYS A N 1
ATOM 2250 C CA . LYS A 1 285 ? -107.378 -21.561 123.924 1.00 65.00 285 LYS A CA 1
ATOM 2251 C C . LYS A 1 285 ? -108.564 -22.145 124.695 1.00 65.00 285 LYS A C 1
ATOM 2253 O O . LYS A 1 285 ? -108.438 -22.432 125.885 1.00 65.00 285 LYS A O 1
ATOM 2258 N N . GLU A 1 286 ? -109.711 -22.321 124.047 1.00 63.03 286 GLU A N 1
ATOM 2259 C CA . GLU A 1 286 ? -110.898 -22.919 124.666 1.00 63.03 286 GLU A CA 1
ATOM 2260 C C . GLU A 1 286 ? -110.738 -24.438 124.835 1.00 63.03 286 GLU A C 1
ATOM 2262 O O . GLU A 1 286 ? -111.021 -24.977 125.908 1.00 63.03 286 GLU A O 1
ATOM 2267 N N . PHE A 1 287 ? -110.140 -25.107 123.843 1.00 63.12 287 PHE A N 1
ATOM 2268 C CA . PHE A 1 287 ? -109.767 -26.523 123.930 1.00 63.12 287 PHE A CA 1
ATOM 2269 C C . PHE A 1 287 ? -108.791 -26.812 125.085 1.00 63.12 287 PHE A C 1
ATOM 2271 O O . PHE A 1 287 ? -108.840 -27.869 125.711 1.00 63.12 287 PHE A O 1
ATOM 2278 N N . THR A 1 288 ? -107.913 -25.862 125.425 1.00 58.09 288 THR A N 1
ATOM 2279 C CA . THR A 1 288 ? -106.966 -26.038 126.540 1.00 58.09 288 THR A CA 1
ATOM 2280 C C . THR A 1 288 ? -107.631 -25.970 127.916 1.00 58.09 288 THR A C 1
ATOM 2282 O O . THR A 1 288 ? -107.090 -26.529 128.868 1.00 58.09 288 THR A O 1
ATOM 2285 N N . LYS A 1 289 ? -108.805 -25.337 128.040 1.00 57.31 289 LYS A N 1
ATOM 2286 C CA . LYS A 1 289 ? -109.532 -25.241 129.317 1.00 57.31 289 LYS A CA 1
ATOM 2287 C C . LYS A 1 289 ? -110.314 -26.510 129.658 1.00 57.31 289 LYS A C 1
ATOM 2289 O O . LYS A 1 289 ? -110.463 -26.824 130.833 1.00 57.31 289 LYS A O 1
ATOM 2294 N N . THR A 1 290 ? -110.793 -27.250 128.659 1.00 55.19 290 THR A N 1
ATOM 2295 C CA . THR A 1 290 ? -111.640 -28.443 128.849 1.00 55.19 290 THR A CA 1
ATOM 2296 C C . THR A 1 290 ? -110.859 -29.721 129.174 1.00 55.19 290 THR A C 1
ATOM 2298 O O . THR A 1 290 ? -111.453 -30.676 129.657 1.00 55.19 290 THR A O 1
ATOM 2301 N N . GLN A 1 291 ? -109.534 -29.735 128.985 1.00 55.09 291 GLN A N 1
ATOM 2302 C CA . GLN A 1 291 ? -108.655 -30.891 129.249 1.00 55.09 291 GLN A CA 1
ATOM 2303 C C . GLN A 1 291 ? -107.814 -30.766 130.540 1.00 55.09 291 GLN A C 1
ATOM 2305 O O . GLN A 1 291 ? -107.023 -31.653 130.838 1.00 55.09 291 GLN A O 1
ATOM 2310 N N . GLN A 1 292 ? -107.966 -29.686 131.321 1.00 46.69 292 GLN A N 1
ATOM 2311 C CA . GLN A 1 292 ? -107.308 -29.519 132.634 1.00 46.69 292 GLN A CA 1
ATOM 2312 C C . GLN A 1 292 ? -108.219 -29.847 133.835 1.00 46.69 292 GLN A C 1
ATOM 2314 O O . GLN A 1 292 ? -107.844 -29.596 134.978 1.00 46.69 292 GLN A O 1
ATOM 2319 N N . GLY A 1 293 ? -109.403 -30.419 133.596 1.00 47.56 293 GLY A N 1
ATOM 2320 C CA . GLY A 1 293 ? -110.307 -30.913 134.637 1.00 47.56 293 GLY A CA 1
ATOM 2321 C C . GLY A 1 293 ? -110.594 -32.400 134.458 1.00 47.56 293 GLY A C 1
ATOM 2322 O O . GLY A 1 293 ? -111.628 -32.750 133.896 1.00 47.56 293 GLY A O 1
ATOM 2323 N N . GLY A 1 294 ? -109.673 -33.251 134.910 1.00 33.41 294 GLY A N 1
ATOM 2324 C CA . GLY A 1 294 ? -109.771 -34.713 134.881 1.00 33.41 294 GLY A CA 1
ATOM 2325 C C . GLY A 1 294 ? -108.527 -35.359 135.460 1.00 33.41 294 GLY A C 1
ATOM 2326 O O . GLY A 1 294 ? -107.439 -35.080 134.913 1.00 33.41 294 GLY A O 1
#

pLDDT: mean 78.7, std 16.14, range [33.41, 96.81]